Protein AF-A0A7C9VM67-F1 (afdb_monomer)

Solvent-accessible surface area (backbone atoms only — not comparable to f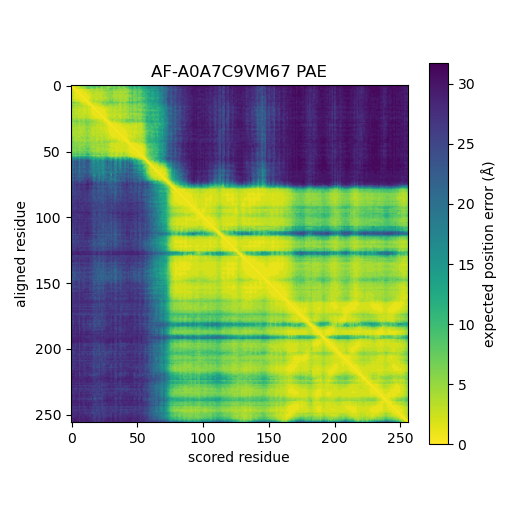ull-atom values): 14207 Å² total; per-residue (Å²): 134,92,49,74,69,58,55,52,48,41,49,74,72,64,49,49,73,67,58,51,52,49,56,51,69,75,41,98,63,54,72,70,56,46,43,51,52,49,13,65,71,68,76,45,53,62,67,57,33,53,52,44,58,67,67,68,38,61,85,66,52,50,56,56,53,54,47,58,62,47,68,75,42,103,56,58,68,64,48,49,44,52,46,49,52,55,41,53,68,66,49,54,79,85,48,49,26,85,87,63,51,38,42,70,59,49,56,60,43,55,77,38,87,90,37,58,66,59,43,53,49,53,70,66,42,50,77,71,69,87,73,63,46,53,66,48,26,47,44,51,23,53,43,25,52,76,69,75,44,80,31,62,65,33,51,47,55,24,47,31,40,59,49,9,37,36,35,24,43,34,34,33,32,75,85,32,78,67,46,58,56,47,87,41,70,45,42,31,36,69,50,100,81,40,76,47,46,26,40,36,38,47,83,47,73,62,45,51,49,58,38,70,46,52,29,45,31,36,48,74,57,49,79,83,54,69,82,62,47,62,69,42,65,30,35,39,28,56,98,88,38,85,33,25,45,26,34,30,63,42,67,43,77,46,61,128

Radius of gyration: 23.89 Å; Cα contacts (8 Å, |Δi|>4): 401; chains: 1; bounding box: 66×39×50 Å

Organism: NCBI:txid2714351

Sequence (256 aa):
MINFHQLRAWQLDGADERVITRRLAESTMSKDEILRAWSLAFEVSLEDADAAMQRGCAAQVQYDFIRLLERLSDGDLDEVGAVLRLAVAEVPPEARTATGLTRADIEGDVDVDHEWWNVLKALGDFEDGTWQTYRYWDLLADVAVQLETDPAWFRRRRAEVLHGLVLAELTLDATAEAVRERETRPVWVLGEGERGVAAMWIEQPVLEPGQHASVRLRPFLPSGWERLNAGDLITYQQYGENQGTAKIVKTVSPRR

Secondary structure (DSSP, 8-state):
---HHHHHHHHHTT--HHHHHHHHHTSS--HHHHHHHHHHHHT--HHHHHHHHHHH--TTHHHHHHHHHHTTSTTHHHHHHHHHHHHHHTS-TT---TT---HHHHHHHHTSTT-HHHHHHHHHT---TTT--HHHHHHHHHHHHHTTS-THHHHHHHHHHHH-EEEEEEEE-TTSPPEESS-B--EEEEETTEEEEEEEEESSSEE-TT-EEEEEEEESSGGGTTT--TT-EEEEEETTEEEEEEEEEEEEPPP-

Mean predicted aligned error: 14.37 Å

Foldseek 3Di:
DQDLVNLVVCVVVVNDPVNSLVVLVVDPDDPVVSLVSQCSSVVHDSVVSVVVSCVVDDPPVNVVVVVVVVVVDPCLQVVLLVLLVVLLVLADQPFAFPVGDGSVNLVVQSPDRPSSVVSLVRSLRGPDPPSDALSSLVSSLVSCVSVVHDSVSSVVSSLCQAQWKWKWKKFWAQPAQKDAQDFDFFWKAQPPRDIWTWGKGFPDGIDHHRGITIMITRTPDCVSVVPDAQQGKMFTDDPNDTTIIIGTHHITHHDD

pLDDT: mean 80.76, std 15.14, range [38.5, 98.12]

Nearest PDB structures (foldseek):
  6htw-assembly1_B  TM=8.168E-01  e=2.633E-04  synthetic construct
  3agp-assembly1_A  TM=8.019E-01  e=5.393E-04  Escherichia coli O157:H7
  8kea-assembly1_e  TM=3.913E-01  e=1.060E-02  unclassified Caudoviricetes
  6ebn-assembly1_A  TM=1.589E-01  e=2.326E-01  Psilocybe cubensis
  5ue8-assembly1_A  TM=1.547E-01  e=5.319E-01  Rattus norvegicus

Structure (mmCIF, N/CA/C/O backbone):
data_AF-A0A7C9VM67-F1
#
_entry.id   AF-A0A7C9VM67-F1
#
loop_
_atom_site.group_PDB
_atom_site.id
_atom_site.type_symbol
_atom_site.label_atom_id
_atom_site.label_alt_id
_atom_site.label_comp_id
_atom_site.label_asym_id
_atom_site.label_entity_id
_atom_site.label_seq_id
_atom_site.pdbx_PDB_ins_code
_atom_site.Cartn_x
_atom_site.Cartn_y
_atom_site.Cartn_z
_atom_site.occupancy
_atom_site.B_iso_or_equiv
_atom_site.auth_seq_id
_atom_site.auth_comp_id
_atom_site.auth_asym_id
_atom_site.auth_atom_id
_atom_site.pdbx_PDB_model_num
ATOM 1 N N . MET A 1 1 ? 33.219 20.865 5.241 1.00 53.28 1 MET A N 1
ATOM 2 C CA . MET A 1 1 ? 34.475 20.159 5.566 1.00 53.28 1 MET A CA 1
ATOM 3 C C . MET A 1 1 ? 34.477 19.920 7.067 1.00 53.28 1 MET A C 1
ATOM 5 O O . MET A 1 1 ? 34.572 20.893 7.809 1.00 53.28 1 MET A O 1
ATOM 9 N N . ILE A 1 2 ? 34.236 18.681 7.507 1.00 64.81 2 ILE A N 1
ATOM 10 C CA . ILE A 1 2 ? 34.260 18.349 8.938 1.00 64.81 2 ILE A CA 1
ATOM 11 C C . ILE A 1 2 ? 35.728 18.262 9.352 1.00 64.81 2 ILE A C 1
ATOM 13 O O . ILE A 1 2 ? 36.491 17.521 8.739 1.00 64.81 2 ILE A O 1
ATOM 17 N N . ASN A 1 3 ? 36.147 19.049 10.341 1.00 71.31 3 ASN A N 1
ATOM 18 C CA . ASN A 1 3 ? 37.532 19.034 10.812 1.00 71.31 3 ASN A CA 1
ATOM 19 C C . ASN A 1 3 ? 37.689 18.222 12.110 1.00 71.31 3 ASN A C 1
ATOM 21 O O . ASN A 1 3 ? 36.719 17.896 12.796 1.00 71.31 3 ASN A O 1
ATOM 25 N N . PHE A 1 4 ? 38.937 17.917 12.467 1.00 60.34 4 PHE A N 1
ATOM 26 C CA . PHE A 1 4 ? 39.294 17.149 13.666 1.00 60.34 4 PHE A CA 1
ATOM 27 C C . PHE A 1 4 ? 38.667 17.697 14.964 1.00 60.34 4 PHE A C 1
ATOM 29 O O . PHE A 1 4 ? 38.279 16.931 15.845 1.00 60.34 4 PHE A O 1
ATOM 36 N N . HIS A 1 5 ? 38.505 19.019 15.076 1.00 66.31 5 HIS A N 1
ATOM 37 C CA . HIS A 1 5 ? 37.908 19.643 16.258 1.00 66.31 5 HIS A CA 1
ATOM 38 C C . HIS A 1 5 ? 36.409 19.352 16.391 1.00 66.31 5 HIS A C 1
ATOM 40 O O . HIS A 1 5 ? 35.926 19.191 17.509 1.00 66.31 5 HIS A O 1
ATOM 46 N N . GLN A 1 6 ? 35.680 19.223 15.280 1.00 71.62 6 GLN A N 1
ATOM 47 C CA . GLN A 1 6 ? 34.262 18.845 15.297 1.00 71.62 6 GLN A CA 1
ATOM 48 C C . GLN A 1 6 ? 34.064 17.376 15.692 1.00 71.62 6 GLN A C 1
ATOM 50 O O . GLN A 1 6 ? 33.139 17.066 16.437 1.00 71.62 6 GLN A O 1
ATOM 55 N N . LEU A 1 7 ? 34.970 16.488 15.275 1.0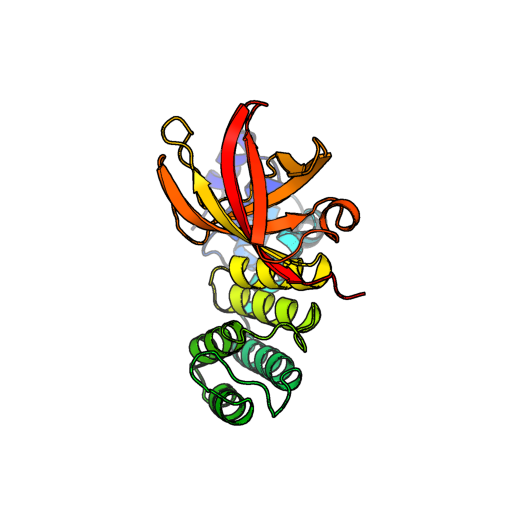0 69.25 7 LEU A N 1
ATOM 56 C CA . LEU A 1 7 ? 34.959 15.078 15.681 1.00 69.25 7 LEU A CA 1
ATOM 57 C C . LEU A 1 7 ? 35.226 14.903 17.176 1.00 69.25 7 LEU A C 1
ATOM 59 O O . LEU A 1 7 ? 34.483 14.199 17.857 1.00 69.25 7 LEU A O 1
ATOM 63 N N . ARG A 1 8 ? 36.235 15.605 17.706 1.00 68.81 8 ARG A N 1
ATOM 64 C CA . ARG A 1 8 ? 36.506 15.628 19.150 1.00 68.81 8 ARG A CA 1
ATOM 65 C C . ARG A 1 8 ? 35.343 16.220 19.943 1.00 68.81 8 ARG A C 1
ATOM 67 O O . ARG A 1 8 ? 35.032 15.697 21.006 1.00 68.81 8 ARG A O 1
ATOM 74 N N . ALA A 1 9 ? 34.684 17.261 19.432 1.00 74.56 9 ALA A N 1
ATOM 75 C CA . ALA A 1 9 ? 33.499 17.825 20.076 1.00 74.56 9 ALA A CA 1
ATOM 76 C C . ALA A 1 9 ? 32.365 16.791 20.184 1.00 74.56 9 ALA A C 1
ATOM 78 O O . ALA A 1 9 ? 31.801 16.624 21.257 1.00 74.56 9 ALA A O 1
ATOM 79 N N . TRP A 1 10 ? 32.096 16.020 19.126 1.00 76.88 10 TRP A N 1
ATOM 80 C CA . TRP A 1 10 ? 31.066 14.974 19.168 1.00 76.88 10 TRP A CA 1
ATOM 81 C C . TRP A 1 10 ? 31.385 13.848 20.150 1.00 76.88 10 TRP A C 1
ATOM 83 O O . TRP A 1 10 ? 30.491 13.384 20.852 1.00 76.88 10 TRP A O 1
ATOM 93 N N . GLN A 1 11 ? 32.650 13.437 20.246 1.00 69.75 11 GLN A N 1
ATOM 94 C CA . GLN A 1 11 ? 33.074 12.451 21.242 1.00 69.75 11 GLN A CA 1
ATOM 95 C C . GLN A 1 11 ? 32.920 12.977 22.675 1.00 69.75 11 GLN A C 1
ATOM 97 O O . GLN A 1 11 ? 32.489 12.241 23.559 1.00 69.75 11 GLN A O 1
ATOM 102 N N . LEU A 1 12 ? 33.250 14.251 22.906 1.00 73.00 12 LEU A N 1
ATOM 103 C CA . LEU A 1 12 ? 33.086 14.900 24.211 1.00 73.00 12 LEU A CA 1
ATOM 104 C C . LEU A 1 12 ? 31.608 15.082 24.591 1.00 73.00 12 LEU A C 1
ATOM 106 O O . LEU A 1 12 ? 31.279 14.996 25.771 1.00 73.00 12 LEU A O 1
ATOM 110 N N . ASP A 1 13 ? 30.726 15.234 23.601 1.00 75.25 13 ASP A N 1
ATOM 111 C CA . ASP A 1 13 ? 29.266 15.251 23.769 1.00 75.25 13 ASP A CA 1
ATOM 112 C C . ASP A 1 13 ? 28.660 13.842 23.967 1.00 75.25 13 ASP A C 1
ATOM 114 O O . ASP A 1 13 ? 27.440 13.691 24.052 1.00 75.25 13 ASP A O 1
ATOM 118 N N . GLY A 1 14 ? 29.491 12.795 24.046 1.00 71.81 14 GLY A N 1
ATOM 119 C CA . GLY A 1 14 ? 29.057 11.419 24.294 1.00 71.81 14 GLY A CA 1
ATOM 120 C C . GLY A 1 14 ? 28.463 10.711 23.075 1.00 71.81 14 GLY A C 1
ATOM 121 O O . GLY A 1 14 ? 27.784 9.697 23.238 1.00 71.81 14 GLY A O 1
ATOM 122 N N . ALA A 1 15 ? 28.695 11.221 21.859 1.00 71.56 15 ALA A N 1
ATOM 123 C CA . ALA A 1 15 ? 28.316 10.517 20.641 1.00 71.56 15 ALA A CA 1
ATOM 124 C C . ALA A 1 15 ? 29.138 9.229 20.508 1.00 71.56 15 ALA A C 1
ATOM 126 O O . ALA A 1 15 ? 30.371 9.260 20.504 1.00 71.56 15 ALA A O 1
ATOM 127 N N . ASP A 1 16 ? 28.447 8.099 20.391 1.00 70.69 16 ASP A N 1
ATOM 128 C CA . ASP A 1 16 ? 29.096 6.814 20.175 1.00 70.69 16 ASP A CA 1
ATOM 129 C C . ASP A 1 16 ? 29.606 6.658 18.729 1.00 70.69 16 ASP A C 1
ATOM 131 O O . ASP A 1 16 ? 29.337 7.466 17.833 1.00 70.69 16 ASP A O 1
ATOM 135 N N . GLU A 1 17 ? 30.357 5.582 18.504 1.00 61.84 17 GLU A N 1
ATOM 136 C CA . GLU A 1 17 ? 30.952 5.228 17.214 1.00 61.84 17 GLU A CA 1
ATOM 137 C C . GLU A 1 17 ? 29.925 5.208 16.071 1.00 61.84 17 GLU A C 1
ATOM 139 O O . GLU A 1 17 ? 30.219 5.651 14.962 1.00 61.84 17 GLU A O 1
ATOM 144 N N . ARG A 1 18 ? 28.686 4.776 16.335 1.00 61.97 18 ARG A N 1
ATOM 145 C CA . ARG A 1 18 ? 27.631 4.690 15.314 1.00 61.97 18 ARG A CA 1
ATOM 146 C C . ARG A 1 18 ? 27.121 6.067 14.919 1.00 61.97 18 ARG A C 1
ATOM 148 O O . ARG A 1 18 ? 26.903 6.322 13.735 1.00 61.97 18 ARG A O 1
ATOM 155 N N . VAL A 1 19 ? 26.939 6.958 15.891 1.00 67.56 19 VAL A N 1
ATOM 156 C CA . VAL A 1 19 ? 26.495 8.337 15.645 1.00 67.56 19 VAL A CA 1
ATOM 157 C C . VAL A 1 19 ? 27.547 9.111 14.850 1.00 67.56 19 VAL A C 1
ATOM 159 O O . VAL A 1 19 ? 27.199 9.854 13.931 1.00 67.56 19 VAL A O 1
ATOM 162 N N . ILE A 1 20 ? 28.829 8.910 15.159 1.00 69.50 20 ILE A N 1
ATOM 163 C CA . ILE A 1 20 ? 29.933 9.566 14.450 1.00 69.50 20 ILE A CA 1
ATOM 164 C C . ILE A 1 20 ? 30.060 9.028 13.019 1.00 69.50 20 ILE A C 1
ATOM 166 O O . ILE A 1 20 ? 30.122 9.824 12.081 1.00 69.50 20 ILE A O 1
ATOM 170 N N . THR A 1 21 ? 30.008 7.706 12.828 1.00 65.12 21 THR A N 1
ATOM 171 C CA . THR A 1 21 ? 30.048 7.079 11.495 1.00 65.12 21 THR A CA 1
ATOM 172 C C . THR A 1 21 ? 28.894 7.551 10.611 1.00 65.12 21 THR A C 1
ATOM 174 O O . THR A 1 21 ? 29.114 7.914 9.457 1.00 65.12 21 THR A O 1
ATOM 177 N N . ARG A 1 22 ? 27.675 7.647 11.159 1.00 67.75 22 ARG A N 1
ATOM 178 C CA . ARG A 1 22 ? 26.510 8.161 10.426 1.00 67.75 22 ARG A CA 1
ATOM 179 C C . ARG A 1 22 ? 26.704 9.605 9.958 1.00 67.75 22 ARG A C 1
ATOM 181 O O . ARG A 1 22 ? 26.477 9.910 8.796 1.00 67.75 22 ARG A O 1
ATOM 188 N N . ARG A 1 23 ? 27.165 10.492 10.843 1.00 72.50 23 ARG A N 1
ATOM 189 C CA . ARG A 1 23 ? 27.362 11.916 10.514 1.00 72.50 23 ARG A CA 1
ATOM 190 C C . ARG A 1 23 ? 28.487 12.152 9.510 1.00 72.50 23 ARG A C 1
ATOM 192 O O . ARG A 1 23 ? 28.421 13.101 8.735 1.00 72.50 23 ARG A O 1
ATOM 199 N N . LEU A 1 24 ? 29.521 11.313 9.531 1.00 70.12 24 LEU A N 1
ATOM 200 C CA . LEU A 1 24 ? 30.577 11.343 8.522 1.00 70.12 24 LEU A CA 1
ATOM 201 C C . LEU A 1 24 ? 30.063 10.856 7.161 1.00 70.12 24 LEU A C 1
ATOM 203 O O . LEU A 1 24 ? 30.383 11.479 6.151 1.00 70.12 24 LEU A O 1
ATOM 207 N N . ALA A 1 25 ? 29.228 9.813 7.137 1.00 63.47 25 ALA A N 1
ATOM 208 C CA . ALA A 1 25 ? 28.594 9.305 5.918 1.00 63.47 25 ALA A CA 1
ATOM 209 C C . ALA A 1 25 ? 27.591 10.298 5.296 1.00 63.47 25 ALA A C 1
ATOM 211 O O . ALA A 1 25 ? 27.442 10.340 4.082 1.00 63.47 25 ALA A O 1
ATOM 212 N N . GLU A 1 26 ? 26.945 11.133 6.113 1.00 64.81 26 GLU A N 1
ATOM 213 C CA . GLU A 1 26 ? 26.040 12.207 5.669 1.00 64.81 26 GLU A CA 1
ATOM 214 C C . GLU A 1 26 ? 26.790 13.480 5.206 1.00 64.81 26 GLU A C 1
ATOM 216 O O . GLU A 1 26 ? 26.172 14.464 4.794 1.00 64.81 26 GLU A O 1
ATOM 221 N N . SER A 1 27 ? 28.125 13.499 5.279 1.00 68.94 27 SER A N 1
ATOM 222 C CA . SER A 1 27 ? 28.941 14.645 4.871 1.00 68.94 27 SER A CA 1
ATOM 223 C C . SER A 1 27 ? 29.339 14.583 3.393 1.00 68.94 27 SER A C 1
ATOM 225 O O . SER A 1 27 ? 29.402 13.522 2.788 1.00 68.94 27 SER A O 1
ATOM 227 N N . THR A 1 28 ? 29.696 15.727 2.805 1.00 70.06 28 THR A N 1
ATOM 228 C CA . THR A 1 28 ? 30.189 15.804 1.415 1.00 70.06 28 THR A CA 1
ATOM 229 C C . THR A 1 28 ? 31.666 15.397 1.272 1.00 70.06 28 THR A C 1
ATOM 231 O O . THR A 1 28 ? 32.342 15.879 0.365 1.00 70.06 28 THR A O 1
ATOM 234 N N . MET A 1 29 ? 32.217 14.639 2.224 1.00 70.69 29 MET A N 1
ATOM 235 C CA . MET A 1 29 ? 33.632 14.257 2.246 1.00 70.69 29 MET A CA 1
ATOM 236 C C . MET A 1 29 ? 33.868 13.016 1.391 1.00 70.69 29 MET A C 1
ATOM 238 O O . MET A 1 29 ? 33.020 12.131 1.304 1.00 70.69 29 MET A O 1
ATOM 242 N N . SER A 1 30 ? 35.043 12.936 0.777 1.00 71.62 30 SER A N 1
ATOM 243 C CA . SER A 1 30 ? 35.460 11.732 0.063 1.00 71.62 30 SER A CA 1
ATOM 244 C C . SER A 1 30 ? 35.732 10.573 1.032 1.00 71.62 30 SER A C 1
ATOM 246 O O . SER A 1 30 ? 36.012 10.776 2.218 1.00 71.62 30 SER A O 1
ATOM 248 N N . LYS A 1 31 ? 35.701 9.337 0.518 1.00 66.00 31 LYS A N 1
ATOM 249 C CA . LYS A 1 31 ? 35.985 8.112 1.287 1.00 66.00 31 LYS A CA 1
ATOM 250 C C . LYS A 1 31 ? 37.296 8.204 2.077 1.00 66.00 31 LYS A C 1
ATOM 252 O O . LYS A 1 31 ? 37.326 7.892 3.266 1.00 66.00 31 LYS A O 1
ATOM 257 N N . ASP A 1 32 ? 38.363 8.669 1.430 1.00 71.62 32 ASP A N 1
ATOM 258 C CA . ASP A 1 32 ? 39.689 8.776 2.043 1.00 71.62 32 ASP A CA 1
ATOM 259 C C . ASP A 1 32 ? 39.721 9.814 3.169 1.00 71.62 32 ASP A C 1
ATOM 261 O O . ASP A 1 32 ? 40.416 9.633 4.169 1.00 71.62 32 ASP A O 1
ATOM 265 N N . GLU A 1 33 ? 38.952 10.895 3.039 1.00 75.56 33 GLU A N 1
ATOM 266 C CA . GLU A 1 33 ? 38.819 11.907 4.085 1.00 75.56 33 GLU A CA 1
ATOM 267 C C . GLU A 1 33 ? 38.009 11.383 5.277 1.00 75.56 33 GLU A C 1
ATOM 269 O O . GLU A 1 33 ? 38.376 11.661 6.418 1.00 75.56 33 GLU A O 1
ATOM 274 N N . ILE A 1 34 ? 36.964 10.584 5.035 1.00 70.81 34 ILE A N 1
ATOM 275 C CA . ILE A 1 34 ? 36.161 9.930 6.080 1.00 70.81 34 ILE A CA 1
ATOM 276 C C . ILE A 1 34 ? 37.002 8.906 6.851 1.00 70.81 34 ILE A C 1
ATOM 278 O O . ILE A 1 34 ? 37.033 8.944 8.081 1.00 70.81 34 ILE A O 1
ATOM 282 N N . LEU A 1 35 ? 37.743 8.039 6.153 1.00 71.06 35 LEU A N 1
ATOM 283 C CA . LEU A 1 35 ? 38.609 7.035 6.783 1.00 71.06 35 LEU A CA 1
ATOM 284 C C . LEU A 1 35 ? 39.727 7.682 7.607 1.00 71.06 35 LEU A C 1
ATOM 286 O O . LEU A 1 35 ? 39.995 7.257 8.731 1.00 71.06 35 LEU A O 1
ATOM 290 N N . ARG A 1 36 ? 40.344 8.756 7.095 1.00 74.38 36 ARG A N 1
ATOM 291 C CA . ARG A 1 36 ? 41.350 9.531 7.842 1.00 74.38 36 ARG A CA 1
ATOM 292 C C . ARG A 1 36 ? 40.753 10.209 9.068 1.00 74.38 36 ARG A C 1
ATOM 294 O O . ARG A 1 36 ? 41.358 10.166 10.135 1.00 74.38 36 ARG A O 1
ATOM 301 N N . ALA A 1 37 ? 39.578 10.815 8.930 1.00 72.94 37 ALA A N 1
ATOM 302 C CA . ALA A 1 37 ? 38.860 11.442 10.033 1.00 72.94 37 ALA A CA 1
ATOM 303 C C . ALA A 1 37 ? 38.526 10.436 11.146 1.00 72.94 37 ALA A C 1
ATOM 305 O O . ALA A 1 37 ? 38.719 10.733 12.324 1.00 72.94 37 ALA A O 1
ATOM 306 N N . TRP A 1 38 ? 38.083 9.238 10.771 1.00 72.31 38 TRP A N 1
ATOM 307 C CA . TRP A 1 38 ? 37.725 8.170 11.698 1.00 72.31 38 TRP A CA 1
ATOM 308 C C . TRP A 1 38 ? 38.952 7.567 12.396 1.00 72.31 38 TRP A C 1
ATOM 310 O O . TRP A 1 38 ? 38.997 7.502 13.623 1.00 72.31 38 TRP A O 1
ATOM 320 N N . SER A 1 39 ? 39.994 7.227 11.631 1.00 74.75 39 SER A N 1
ATOM 321 C CA . SER A 1 39 ? 41.284 6.752 12.155 1.00 74.75 39 SER A CA 1
ATOM 322 C C . SER A 1 39 ? 41.888 7.730 13.171 1.00 74.75 39 SER A C 1
ATOM 324 O O . SER A 1 39 ? 42.333 7.314 14.240 1.00 74.75 39 SER A O 1
ATOM 326 N N . LEU A 1 40 ? 41.825 9.039 12.895 1.00 72.00 40 LEU A N 1
ATOM 327 C CA . LEU A 1 40 ? 42.282 10.083 13.818 1.00 72.00 40 LEU A CA 1
ATOM 328 C C . LEU A 1 40 ? 41.401 10.221 15.065 1.00 72.00 40 LEU A C 1
ATOM 330 O O . LEU A 1 40 ? 41.916 10.521 16.140 1.00 72.00 40 LEU A O 1
ATOM 334 N N . ALA A 1 41 ? 40.086 10.045 14.933 1.00 66.69 41 ALA A N 1
ATOM 335 C CA . ALA A 1 41 ? 39.154 10.173 16.048 1.00 66.69 41 ALA A CA 1
ATOM 336 C C . ALA A 1 41 ? 39.301 9.025 17.060 1.00 66.69 41 ALA A C 1
ATOM 338 O O . ALA A 1 41 ? 39.136 9.249 18.259 1.00 66.69 41 ALA A O 1
ATOM 339 N N . PHE A 1 42 ? 39.624 7.818 16.592 1.00 69.94 42 PHE A N 1
ATOM 340 C CA . PHE A 1 42 ? 39.695 6.616 17.428 1.00 69.94 42 PHE A CA 1
ATOM 341 C C . PHE A 1 42 ? 41.120 6.087 17.645 1.00 69.94 42 PHE A C 1
ATOM 343 O O . PHE A 1 42 ? 41.284 5.067 18.303 1.00 69.94 42 PHE A O 1
ATOM 350 N N . GLU A 1 43 ? 42.140 6.798 17.151 1.00 75.38 43 GLU A N 1
ATOM 351 C CA . GLU A 1 43 ? 43.567 6.463 17.307 1.00 75.38 43 GLU A CA 1
ATOM 352 C C . GLU A 1 43 ? 43.910 5.034 16.842 1.00 75.38 43 GLU A C 1
ATOM 354 O O . GLU A 1 43 ? 44.712 4.322 17.445 1.00 75.38 43 GLU A O 1
ATOM 359 N N . VAL A 1 44 ? 43.305 4.618 15.731 1.00 73.19 44 VAL A N 1
ATOM 360 C CA . VAL A 1 44 ? 43.477 3.290 15.123 1.00 73.19 44 VAL A CA 1
ATOM 361 C C . VAL A 1 44 ? 44.050 3.405 13.720 1.00 73.19 44 VAL A C 1
ATOM 363 O O . VAL A 1 44 ? 43.954 4.456 13.084 1.00 73.19 44 VAL A O 1
ATOM 366 N N . SER A 1 45 ? 44.672 2.334 13.224 1.00 76.44 45 SER A N 1
ATOM 367 C CA . SER A 1 45 ? 45.221 2.320 11.866 1.00 76.44 45 SER A CA 1
ATOM 368 C C . SER A 1 45 ? 44.114 2.529 10.818 1.00 76.44 45 SER A C 1
ATOM 370 O O . SER A 1 45 ? 42.945 2.256 11.081 1.00 76.44 45 SER A O 1
ATOM 372 N N . LEU A 1 46 ? 44.460 3.014 9.620 1.00 71.12 46 LEU A N 1
ATOM 373 C CA . LEU A 1 46 ? 43.483 3.172 8.528 1.00 71.12 46 LEU A CA 1
ATOM 374 C C . LEU A 1 46 ? 42.856 1.833 8.109 1.00 71.12 46 LEU A C 1
ATOM 376 O O . LEU A 1 46 ? 41.694 1.796 7.721 1.00 71.12 46 LEU A O 1
ATOM 380 N N . GLU A 1 47 ? 43.618 0.746 8.212 1.00 73.12 47 GLU A N 1
ATOM 381 C CA . GLU A 1 47 ? 43.169 -0.608 7.881 1.00 73.12 47 GLU A CA 1
ATOM 382 C C . GLU A 1 47 ? 42.196 -1.141 8.946 1.00 73.12 47 GLU A C 1
ATOM 384 O O . GLU A 1 47 ? 41.139 -1.680 8.620 1.00 73.12 47 GLU A O 1
ATOM 389 N N . ASP A 1 48 ? 42.482 -0.882 10.226 1.00 63.84 48 ASP A N 1
ATOM 390 C CA . ASP A 1 48 ? 41.562 -1.189 11.324 1.00 63.84 48 ASP A CA 1
ATOM 391 C C . ASP A 1 4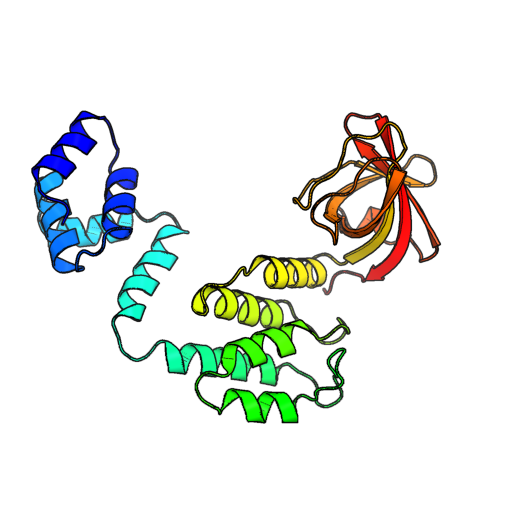8 ? 40.317 -0.298 11.300 1.00 63.84 48 ASP A C 1
ATOM 393 O O . ASP A 1 48 ? 39.241 -0.759 11.680 1.00 63.84 48 ASP A O 1
ATOM 397 N N . ALA A 1 49 ? 40.444 0.947 10.832 1.00 63.88 49 ALA A N 1
ATOM 398 C CA . ALA A 1 49 ? 39.336 1.876 10.638 1.00 63.88 49 ALA A CA 1
ATOM 399 C C . ALA A 1 49 ? 38.376 1.411 9.545 1.00 63.88 49 ALA A C 1
ATOM 401 O O . ALA A 1 49 ? 37.167 1.372 9.767 1.00 63.88 49 ALA A O 1
ATOM 402 N N . ASP A 1 50 ? 38.912 0.998 8.399 1.00 69.88 50 ASP A N 1
ATOM 403 C CA . ASP A 1 50 ? 38.122 0.423 7.313 1.00 69.88 50 ASP A CA 1
ATOM 404 C C . ASP A 1 50 ? 37.433 -0.871 7.776 1.00 69.88 50 ASP A C 1
ATOM 406 O O . ASP A 1 50 ? 36.217 -1.023 7.653 1.00 69.88 50 ASP A O 1
ATOM 410 N N . ALA A 1 51 ? 38.170 -1.760 8.447 1.00 67.94 51 ALA A N 1
ATOM 411 C CA . ALA A 1 51 ? 37.614 -3.001 8.973 1.00 67.94 51 ALA A CA 1
ATOM 412 C C . ALA A 1 51 ? 36.576 -2.774 10.093 1.00 67.94 51 ALA A C 1
ATOM 414 O O . ALA A 1 51 ? 35.605 -3.523 10.204 1.00 67.94 51 ALA A O 1
ATOM 415 N N . ALA A 1 52 ? 36.744 -1.764 10.949 1.00 59.72 52 ALA A N 1
ATOM 416 C CA . ALA A 1 52 ? 35.777 -1.412 11.990 1.00 59.72 52 ALA A CA 1
ATOM 417 C C . ALA A 1 52 ? 34.516 -0.760 11.409 1.00 59.72 52 ALA A C 1
ATOM 419 O O . ALA A 1 52 ? 33.415 -1.160 11.783 1.00 59.72 52 ALA A O 1
ATOM 420 N N . MET A 1 53 ? 34.649 0.133 10.423 1.00 60.69 53 MET A N 1
ATOM 421 C CA . MET A 1 53 ? 33.507 0.669 9.675 1.00 60.69 53 MET A CA 1
ATOM 422 C C . MET A 1 53 ? 32.714 -0.439 8.968 1.00 60.69 53 MET A C 1
ATOM 424 O O . MET A 1 53 ? 31.481 -0.434 9.004 1.00 60.69 53 MET A O 1
ATOM 428 N N . GLN A 1 54 ? 33.404 -1.433 8.402 1.00 65.12 54 GLN A N 1
ATOM 429 C CA . GLN A 1 54 ? 32.781 -2.612 7.794 1.00 65.12 54 GLN A CA 1
ATOM 430 C C . GLN A 1 54 ? 32.060 -3.503 8.823 1.00 65.12 54 GLN A C 1
ATOM 432 O O . GLN A 1 54 ? 31.012 -4.068 8.517 1.00 65.12 54 GLN A O 1
ATOM 437 N N . ARG A 1 55 ? 32.583 -3.617 10.054 1.00 59.06 55 ARG A N 1
ATOM 438 C CA . ARG A 1 55 ? 32.011 -4.448 11.136 1.00 59.06 55 ARG A CA 1
ATOM 439 C C . ARG A 1 55 ? 30.898 -3.760 11.941 1.00 59.06 55 ARG A C 1
ATOM 441 O O . ARG A 1 55 ? 30.024 -4.447 12.466 1.00 59.06 55 ARG A O 1
ATOM 448 N N . GLY A 1 56 ? 30.921 -2.432 12.068 1.00 47.66 56 GLY A N 1
ATOM 449 C CA . GLY A 1 56 ? 29.975 -1.640 12.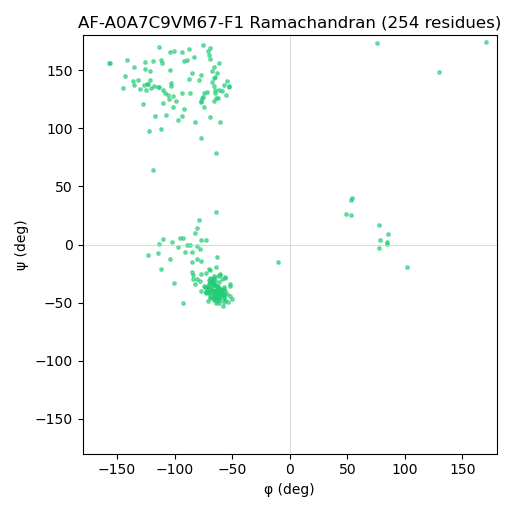870 1.00 47.66 56 GLY A CA 1
ATOM 450 C C . GLY A 1 56 ? 28.621 -1.371 12.199 1.00 47.66 56 GLY A C 1
ATOM 451 O O . GLY A 1 56 ? 27.668 -0.957 12.869 1.00 47.66 56 GLY A O 1
ATOM 452 N N . CYS A 1 57 ? 28.507 -1.632 10.895 1.00 47.34 57 CYS A N 1
ATOM 453 C CA . CYS A 1 57 ? 27.278 -1.458 10.129 1.00 47.34 57 CYS A CA 1
ATOM 454 C C . CYS A 1 57 ? 26.288 -2.601 10.398 1.00 47.34 57 CYS A C 1
ATOM 456 O O . CYS A 1 57 ? 26.289 -3.626 9.725 1.00 47.34 57 CYS A O 1
ATOM 458 N N . ALA A 1 58 ? 25.398 -2.422 11.376 1.00 43.16 58 ALA A N 1
ATOM 459 C CA . ALA A 1 58 ? 24.209 -3.262 11.493 1.00 43.16 58 ALA A CA 1
ATOM 460 C C . ALA A 1 58 ? 23.375 -3.152 10.201 1.00 43.16 58 ALA A C 1
ATOM 462 O O . ALA A 1 58 ? 23.137 -2.032 9.750 1.00 43.16 58 ALA A O 1
ATOM 463 N N . ALA A 1 59 ? 22.970 -4.314 9.669 1.00 41.00 59 ALA A N 1
ATOM 464 C CA . ALA A 1 59 ? 22.187 -4.702 8.474 1.00 41.00 59 ALA A CA 1
ATOM 465 C C . ALA A 1 59 ? 21.420 -3.668 7.608 1.00 41.00 59 ALA A C 1
ATOM 467 O O . ALA A 1 59 ? 21.057 -3.999 6.488 1.00 41.00 59 ALA A O 1
ATOM 468 N N . GLN A 1 60 ? 21.181 -2.441 8.065 1.00 40.47 60 GLN A N 1
ATOM 469 C CA . GLN A 1 60 ? 20.586 -1.354 7.289 1.00 40.47 60 GLN A CA 1
ATOM 470 C C . GLN A 1 60 ? 21.633 -0.352 6.760 1.00 40.47 60 GLN A C 1
ATOM 472 O O . GLN A 1 60 ? 21.484 0.147 5.656 1.00 40.47 60 GLN A O 1
ATOM 477 N N . VAL A 1 61 ? 22.728 -0.099 7.493 1.00 40.44 61 VAL A N 1
ATOM 478 C CA . VAL A 1 61 ? 23.766 0.887 7.095 1.00 40.44 61 VAL A CA 1
ATOM 479 C C . VAL A 1 61 ? 24.797 0.280 6.134 1.00 40.44 61 VAL A C 1
ATOM 481 O O . VAL A 1 61 ? 25.391 0.980 5.320 1.00 40.44 61 VAL A O 1
ATOM 484 N N . GLN A 1 62 ? 24.956 -1.047 6.167 1.00 42.31 62 GLN A N 1
ATOM 485 C CA . GLN A 1 62 ? 25.815 -1.783 5.235 1.00 42.31 62 GLN A CA 1
ATOM 486 C C . GLN A 1 62 ? 25.276 -1.711 3.793 1.00 42.31 62 GLN A C 1
ATOM 488 O O . GLN A 1 62 ? 26.058 -1.747 2.851 1.00 42.31 62 GLN A O 1
ATOM 493 N N . TYR A 1 63 ? 23.958 -1.544 3.631 1.00 41.47 63 TYR A N 1
ATOM 494 C CA . TYR A 1 63 ? 23.295 -1.385 2.336 1.00 41.47 63 TYR A CA 1
ATOM 495 C C . TYR A 1 63 ? 23.486 0.030 1.765 1.00 41.47 63 TYR A C 1
ATOM 497 O O . TYR A 1 63 ? 23.775 0.187 0.584 1.00 41.47 63 TYR A O 1
ATOM 505 N N . ASP A 1 64 ? 23.424 1.056 2.619 1.00 39.50 64 ASP A N 1
ATOM 506 C CA . ASP A 1 64 ? 23.549 2.455 2.191 1.00 39.50 64 ASP A CA 1
ATOM 507 C C . ASP A 1 64 ? 25.011 2.865 1.909 1.00 39.50 64 ASP A C 1
ATOM 509 O O . ASP A 1 64 ? 25.262 3.679 1.023 1.00 39.50 64 ASP A O 1
ATOM 513 N N . PHE A 1 65 ? 25.998 2.287 2.610 1.00 38.50 65 PHE A N 1
ATOM 514 C CA . PHE A 1 65 ? 27.422 2.608 2.411 1.00 38.50 65 PHE A CA 1
ATOM 515 C C . PHE A 1 65 ? 28.067 1.858 1.231 1.00 38.50 65 PHE A C 1
ATOM 517 O O . PHE A 1 65 ? 28.912 2.431 0.546 1.00 38.50 65 PHE A O 1
ATOM 524 N N . ILE A 1 66 ? 27.655 0.611 0.958 1.00 46.84 66 ILE A N 1
ATOM 525 C CA . ILE A 1 66 ? 28.045 -0.109 -0.270 1.00 46.84 66 ILE A CA 1
ATOM 526 C C . ILE A 1 66 ? 27.486 0.633 -1.496 1.00 46.84 66 ILE A C 1
ATOM 528 O O . ILE A 1 66 ? 28.257 0.961 -2.395 1.00 46.84 66 ILE A O 1
ATOM 532 N N . ARG A 1 67 ? 26.221 1.076 -1.439 1.00 47.56 67 ARG A N 1
ATOM 533 C CA . ARG A 1 67 ? 25.618 1.940 -2.466 1.00 47.56 67 ARG A CA 1
ATOM 534 C C . ARG A 1 67 ? 26.323 3.276 -2.656 1.00 47.56 67 ARG A C 1
ATOM 536 O O . ARG A 1 67 ? 26.473 3.724 -3.780 1.00 47.56 67 ARG A O 1
ATOM 543 N N . LEU A 1 68 ? 26.774 3.937 -1.586 1.00 43.12 68 LEU A N 1
ATOM 544 C CA . LEU A 1 68 ? 27.494 5.212 -1.710 1.00 43.12 68 LEU A CA 1
ATOM 545 C C . LEU A 1 68 ? 28.853 5.050 -2.423 1.00 43.12 68 LEU A C 1
ATOM 547 O O . LEU A 1 68 ? 29.334 5.990 -3.055 1.00 43.12 68 LEU A O 1
ATOM 551 N N . LEU A 1 69 ? 29.473 3.870 -2.311 1.00 43.12 69 LEU A N 1
ATOM 552 C CA . LEU A 1 69 ? 30.715 3.525 -3.006 1.00 43.12 69 LEU A CA 1
ATOM 553 C C . LEU A 1 69 ? 30.477 3.098 -4.463 1.00 43.12 69 LEU A C 1
ATOM 555 O O . LEU A 1 69 ? 31.340 3.360 -5.299 1.00 43.12 69 LEU A O 1
ATOM 559 N N . GLU A 1 70 ? 29.322 2.508 -4.769 1.00 46.59 70 GLU A N 1
ATOM 560 C CA . GLU A 1 70 ? 28.873 2.174 -6.132 1.00 46.59 70 GLU A CA 1
ATOM 561 C C . GLU A 1 70 ? 28.458 3.436 -6.916 1.00 46.59 70 GLU A C 1
ATOM 563 O O . GLU A 1 70 ? 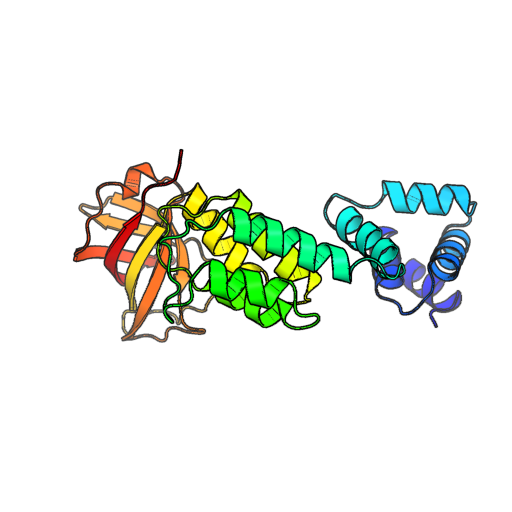28.887 3.616 -8.054 1.00 46.59 70 GLU A O 1
ATOM 568 N N . ARG A 1 71 ? 27.823 4.408 -6.245 1.00 44.41 71 ARG A N 1
ATOM 569 C CA . ARG A 1 71 ? 27.372 5.710 -6.786 1.00 44.41 71 ARG A CA 1
ATOM 570 C C . ARG A 1 71 ? 28.476 6.654 -7.281 1.00 44.41 71 ARG A C 1
ATOM 572 O O . ARG A 1 71 ? 28.194 7.694 -7.872 1.00 44.41 71 ARG A O 1
ATOM 579 N N . LEU A 1 72 ? 29.742 6.349 -6.990 1.00 44.91 72 LEU A N 1
ATOM 580 C CA . LEU A 1 72 ? 30.910 7.107 -7.465 1.00 44.91 72 LEU A CA 1
ATOM 581 C C . LEU A 1 72 ? 31.557 6.482 -8.713 1.00 44.91 72 LEU A C 1
ATOM 583 O O . LEU A 1 72 ? 32.522 7.035 -9.243 1.00 44.91 72 LEU A O 1
ATOM 587 N N . SER A 1 73 ? 31.034 5.349 -9.183 1.00 41.59 73 SER A N 1
ATOM 588 C CA . SER A 1 73 ? 31.367 4.744 -10.468 1.00 41.59 73 SER A CA 1
ATOM 589 C C . SER A 1 73 ? 30.228 5.028 -11.448 1.00 41.59 73 SER A C 1
ATOM 591 O O . SER A 1 73 ? 29.064 4.915 -11.088 1.00 41.59 73 SER A O 1
ATOM 593 N N . ASP A 1 74 ? 30.554 5.400 -12.684 1.00 45.56 74 ASP A N 1
ATOM 594 C CA . ASP A 1 74 ? 29.644 5.792 -13.781 1.00 45.56 74 ASP A CA 1
ATOM 595 C C . ASP A 1 74 ? 28.701 4.647 -14.273 1.00 45.56 74 ASP A C 1
ATOM 597 O O . ASP A 1 74 ? 28.328 4.604 -15.441 1.00 45.56 74 ASP A O 1
ATOM 601 N N . GLY A 1 75 ? 28.351 3.676 -13.414 1.00 48.72 75 GLY A N 1
ATOM 602 C CA . GLY A 1 75 ? 27.654 2.422 -13.742 1.00 48.72 75 GLY A CA 1
ATOM 603 C C . GLY A 1 75 ? 26.242 2.234 -13.158 1.00 48.72 75 GLY A C 1
ATOM 604 O O . GLY A 1 75 ? 25.569 1.286 -13.550 1.00 48.72 75 GLY A O 1
ATOM 605 N N . ASP A 1 76 ? 25.761 3.121 -12.277 1.00 55.94 76 ASP A N 1
ATOM 606 C CA . ASP A 1 76 ? 24.450 2.983 -11.592 1.00 55.94 76 ASP A CA 1
ATOM 607 C C . ASP A 1 76 ? 23.237 3.149 -12.534 1.00 55.94 76 ASP A C 1
ATOM 609 O O . ASP A 1 76 ? 22.159 2.594 -12.326 1.00 55.94 76 ASP A O 1
ATOM 613 N N . LEU A 1 77 ? 23.408 3.925 -13.601 1.00 57.38 77 LEU A N 1
ATOM 614 C CA . LEU A 1 77 ? 22.363 4.246 -14.571 1.00 57.38 77 LEU A CA 1
ATOM 615 C C . LEU A 1 77 ? 21.988 3.019 -15.436 1.00 57.38 77 LEU A C 1
ATOM 617 O O . LEU A 1 77 ? 20.808 2.708 -15.623 1.00 57.38 77 LEU A O 1
ATOM 621 N N . ASP A 1 78 ? 22.983 2.242 -15.864 1.00 68.62 78 ASP A N 1
ATOM 622 C CA . ASP A 1 78 ? 22.754 0.982 -16.581 1.00 68.62 78 ASP A CA 1
ATOM 623 C C . ASP A 1 78 ? 22.085 -0.081 -15.693 1.00 68.62 78 ASP A C 1
ATOM 625 O O . ASP A 1 78 ? 21.321 -0.921 -16.186 1.00 68.62 78 ASP A O 1
ATOM 629 N N . GLU A 1 79 ? 22.328 -0.035 -14.379 1.00 76.50 79 GLU A N 1
ATOM 630 C CA . GLU A 1 79 ? 21.725 -0.949 -13.410 1.00 76.50 79 GLU A CA 1
ATOM 631 C C . GLU A 1 79 ? 20.222 -0.694 -13.240 1.00 76.50 79 GLU A C 1
ATOM 633 O O . GLU A 1 79 ? 19.439 -1.646 -13.309 1.00 76.50 79 GLU A O 1
ATOM 638 N N . VAL A 1 80 ? 19.786 0.569 -13.125 1.00 83.81 80 VAL A N 1
ATOM 639 C CA . VAL A 1 80 ? 18.350 0.913 -13.077 1.00 83.81 80 VAL A CA 1
ATOM 640 C C . VAL A 1 80 ? 17.629 0.384 -14.313 1.00 83.81 80 VAL A C 1
ATOM 642 O O . VAL A 1 80 ? 16.608 -0.303 -14.194 1.00 83.81 80 VAL A O 1
ATOM 645 N N . GLY A 1 81 ? 18.179 0.652 -15.502 1.00 84.88 81 GLY A N 1
ATOM 646 C CA . GLY A 1 81 ? 17.638 0.135 -16.756 1.00 84.88 81 GLY A CA 1
ATOM 647 C C . GLY A 1 81 ? 17.579 -1.396 -16.765 1.00 84.88 81 GLY A C 1
ATOM 648 O O . GLY A 1 81 ? 16.566 -1.980 -17.146 1.00 84.88 81 GLY A O 1
ATOM 649 N N . ALA A 1 82 ? 18.622 -2.079 -16.285 1.00 85.44 82 ALA A N 1
ATOM 650 C CA . ALA A 1 82 ? 18.643 -3.539 -16.193 1.00 85.44 82 ALA A CA 1
ATOM 651 C C . ALA A 1 82 ? 17.561 -4.099 -15.253 1.00 85.44 82 ALA A C 1
ATOM 653 O O . ALA A 1 82 ? 16.869 -5.054 -15.620 1.00 85.44 82 ALA A O 1
ATOM 654 N N . VAL A 1 83 ? 17.368 -3.500 -14.076 1.00 90.06 83 VAL A N 1
ATOM 655 C CA . VAL A 1 83 ? 16.330 -3.912 -13.117 1.00 90.06 83 VAL A CA 1
ATOM 656 C C . VAL A 1 83 ? 14.931 -3.654 -13.681 1.00 90.06 83 VAL A C 1
ATOM 658 O O . VAL A 1 83 ? 14.053 -4.512 -13.568 1.00 90.06 83 VAL A O 1
ATOM 661 N N . LEU A 1 84 ? 14.727 -2.524 -14.361 1.00 92.00 84 LEU A N 1
ATOM 662 C CA . LEU A 1 84 ? 13.473 -2.225 -15.049 1.00 92.00 84 LEU A CA 1
ATOM 663 C C . LEU A 1 84 ? 13.173 -3.233 -16.161 1.00 92.00 84 LEU A C 1
ATOM 665 O O . LEU A 1 84 ? 12.056 -3.742 -16.214 1.00 92.00 84 LEU A O 1
ATOM 669 N N . ARG A 1 85 ? 14.159 -3.624 -16.980 1.00 90.94 85 ARG A N 1
ATOM 670 C CA . ARG A 1 85 ? 13.976 -4.693 -17.984 1.00 90.94 85 ARG A CA 1
ATOM 671 C C . ARG A 1 85 ? 13.571 -6.021 -17.340 1.00 90.94 85 ARG A C 1
ATOM 673 O O . ARG A 1 85 ? 12.715 -6.721 -17.879 1.00 90.94 85 ARG A O 1
ATOM 680 N N . LEU A 1 86 ? 14.134 -6.367 -16.177 1.00 92.62 86 LEU A N 1
ATOM 681 C CA . LEU A 1 86 ? 13.714 -7.557 -15.426 1.00 92.62 86 LEU A CA 1
ATOM 682 C C . LEU A 1 86 ? 12.259 -7.453 -14.957 1.00 92.62 86 LEU A C 1
ATOM 684 O O . LEU A 1 86 ? 11.522 -8.429 -15.069 1.00 92.62 86 LEU A O 1
ATOM 688 N N . ALA A 1 87 ? 11.834 -6.290 -14.459 1.00 94.38 87 ALA A N 1
ATOM 689 C CA . ALA A 1 87 ? 10.454 -6.076 -14.030 1.00 94.38 87 ALA A CA 1
ATOM 690 C C . ALA A 1 87 ? 9.476 -6.136 -15.214 1.00 94.38 87 ALA A C 1
ATOM 692 O O . ALA A 1 87 ? 8.441 -6.792 -15.122 1.00 94.38 87 ALA A O 1
ATOM 693 N N . VAL A 1 88 ? 9.828 -5.526 -16.348 1.00 94.31 88 VAL A N 1
ATOM 694 C CA . VAL A 1 88 ? 9.038 -5.577 -17.586 1.00 94.31 88 VAL A CA 1
ATOM 695 C C . VAL A 1 88 ? 8.913 -7.008 -18.117 1.00 94.31 88 VAL A C 1
ATOM 697 O O . VAL A 1 88 ? 7.846 -7.407 -18.583 1.00 94.31 88 VAL A O 1
ATOM 700 N N . ALA A 1 89 ? 9.964 -7.821 -17.990 1.00 93.81 89 ALA A N 1
ATOM 701 C CA . ALA A 1 89 ? 9.937 -9.214 -18.422 1.00 9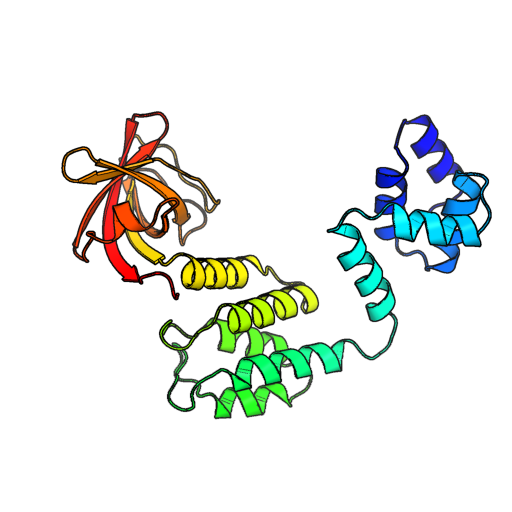3.81 89 ALA A CA 1
ATOM 702 C C . ALA A 1 89 ? 8.898 -10.073 -17.675 1.00 93.81 89 ALA A C 1
ATOM 704 O O . ALA A 1 89 ? 8.393 -11.037 -18.257 1.00 93.81 89 ALA A O 1
ATOM 705 N N . GLU A 1 90 ? 8.559 -9.711 -16.433 1.00 93.31 90 GLU A N 1
ATOM 706 C CA . GLU A 1 90 ? 7.536 -10.372 -15.605 1.00 93.31 90 GLU A CA 1
ATOM 707 C C . GLU A 1 90 ? 6.100 -9.982 -16.017 1.00 93.31 90 GLU A C 1
ATOM 709 O O . GLU A 1 90 ? 5.146 -10.646 -15.611 1.00 93.31 90 GLU A O 1
ATOM 714 N N . VAL A 1 91 ? 5.926 -8.929 -16.826 1.00 94.00 91 VAL A N 1
ATOM 715 C CA . VAL A 1 91 ? 4.613 -8.459 -17.292 1.00 94.00 91 VAL A CA 1
ATOM 716 C C . VAL A 1 91 ? 4.082 -9.401 -18.387 1.00 94.00 91 VAL A C 1
ATOM 718 O O . VAL A 1 91 ? 4.772 -9.632 -19.388 1.00 94.00 91 VAL A O 1
ATOM 721 N N . PRO A 1 92 ? 2.857 -9.946 -18.268 1.00 93.62 92 PRO A N 1
ATOM 722 C CA . PRO A 1 92 ? 2.226 -10.694 -19.349 1.00 93.62 92 PRO A CA 1
ATOM 723 C C . PRO A 1 92 ? 1.920 -9.797 -20.561 1.00 93.62 92 PRO A C 1
ATOM 725 O O . PRO A 1 92 ? 1.506 -8.650 -20.377 1.00 93.62 92 PRO A O 1
ATOM 728 N N . PRO A 1 93 ? 2.048 -10.291 -21.806 1.00 90.44 93 PRO A N 1
ATOM 729 C CA . PRO A 1 93 ? 1.764 -9.503 -23.012 1.00 90.44 93 PRO A CA 1
ATOM 730 C C . PRO A 1 93 ? 0.346 -8.907 -23.073 1.00 90.44 93 PRO A C 1
ATOM 732 O O . PRO A 1 93 ? 0.124 -7.868 -23.698 1.00 90.44 93 PRO A O 1
ATOM 735 N N . GLU A 1 94 ? -0.628 -9.560 -22.445 1.00 90.12 94 GLU A N 1
ATOM 736 C CA . GLU A 1 94 ? -2.032 -9.155 -22.366 1.00 90.12 94 GLU A CA 1
ATOM 737 C C . GLU A 1 94 ? -2.331 -8.159 -21.240 1.00 90.12 94 GLU A C 1
ATOM 739 O O . GLU A 1 94 ? -3.383 -7.519 -21.267 1.00 90.12 94 GLU A O 1
ATOM 744 N N . ALA A 1 95 ? -1.421 -7.990 -20.276 1.00 91.25 95 ALA A N 1
ATOM 745 C CA . ALA A 1 95 ? -1.622 -7.062 -19.174 1.00 91.25 95 ALA A CA 1
ATOM 746 C C . ALA A 1 95 ? -1.677 -5.619 -19.691 1.00 91.25 95 ALA A C 1
ATOM 748 O O . ALA A 1 95 ? -0.971 -5.244 -20.634 1.00 91.25 95 ALA A O 1
ATOM 749 N N . ARG A 1 96 ? -2.526 -4.798 -19.071 1.00 91.62 96 ARG A N 1
ATOM 750 C CA . ARG A 1 96 ? -2.668 -3.373 -19.386 1.00 91.62 96 ARG A CA 1
ATOM 751 C C . ARG A 1 96 ? -2.635 -2.548 -18.109 1.00 91.62 96 ARG A C 1
ATOM 753 O O . ARG A 1 96 ? -3.202 -2.965 -17.097 1.00 91.62 96 ARG A O 1
ATOM 760 N N . THR A 1 97 ? -1.991 -1.387 -18.166 1.00 90.94 97 THR A N 1
ATOM 761 C CA . THR A 1 97 ? -2.121 -0.365 -17.119 1.00 90.94 97 THR A CA 1
ATOM 762 C C . THR A 1 97 ? -3.527 0.242 -17.146 1.00 90.94 97 THR A C 1
ATOM 764 O O . THR A 1 97 ? -4.265 0.078 -18.124 1.00 90.94 97 THR A O 1
ATOM 767 N N . ALA A 1 98 ? -3.885 1.016 -16.119 1.00 83.88 98 ALA A N 1
ATOM 768 C CA . ALA A 1 98 ? -5.130 1.793 -16.112 1.00 83.88 98 ALA A CA 1
ATOM 769 C C . ALA A 1 98 ? -5.261 2.751 -17.320 1.00 83.88 98 ALA A C 1
ATOM 771 O O . ALA A 1 98 ? -6.365 3.052 -17.770 1.00 83.88 98 ALA A O 1
ATOM 772 N N . THR A 1 99 ? -4.134 3.207 -17.877 1.00 86.62 99 THR A N 1
ATOM 773 C CA . THR A 1 99 ? -4.066 4.081 -19.061 1.00 86.62 99 THR A CA 1
ATOM 774 C C . THR A 1 99 ? -4.011 3.322 -20.390 1.00 86.62 99 THR A C 1
ATOM 776 O O . THR A 1 99 ? -3.988 3.948 -21.447 1.00 86.62 99 THR A O 1
ATOM 779 N N . GLY A 1 100 ? -4.022 1.988 -20.360 1.00 89.50 100 GLY A N 1
ATOM 780 C CA . GLY A 1 100 ? -4.021 1.141 -21.551 1.00 89.50 100 GLY A CA 1
ATOM 781 C C . GLY A 1 100 ? -2.640 0.840 -22.138 1.00 89.50 100 GLY A C 1
ATOM 782 O O . GLY A 1 100 ? -2.587 0.241 -23.211 1.00 89.50 100 GLY A O 1
ATOM 783 N N . LEU A 1 101 ? -1.548 1.200 -21.451 1.00 91.56 101 LEU A N 1
ATOM 784 C CA . LEU A 1 101 ? -0.191 0.866 -21.893 1.00 91.56 101 LEU A CA 1
ATOM 785 C C . LEU A 1 101 ? 0.025 -0.647 -21.845 1.00 91.56 101 LEU A C 1
ATOM 787 O O . LEU A 1 101 ? -0.383 -1.329 -20.897 1.00 91.56 101 LEU A O 1
ATOM 791 N N . THR A 1 102 ? 0.654 -1.168 -22.890 1.00 92.25 102 THR A N 1
ATOM 792 C CA . THR A 1 102 ? 1.036 -2.572 -23.014 1.00 92.25 102 THR A CA 1
ATOM 793 C C . THR A 1 102 ? 2.469 -2.787 -22.536 1.00 92.25 102 THR A C 1
ATOM 795 O O . THR A 1 102 ? 3.251 -1.846 -22.416 1.00 92.25 102 THR A O 1
ATOM 798 N N . ARG A 1 103 ? 2.852 -4.052 -22.323 1.00 92.56 103 ARG A N 1
ATOM 799 C CA . ARG A 1 103 ? 4.257 -4.419 -22.104 1.00 92.56 103 ARG A CA 1
ATOM 800 C C . ARG A 1 103 ? 5.178 -3.861 -23.195 1.00 92.56 103 ARG A C 1
ATOM 802 O O . ARG A 1 103 ? 6.234 -3.351 -22.862 1.00 92.56 103 ARG A O 1
ATOM 809 N N . ALA A 1 104 ? 4.782 -3.967 -24.465 1.00 91.19 104 ALA A N 1
ATOM 810 C CA . ALA A 1 104 ? 5.617 -3.551 -25.592 1.00 91.19 104 ALA A CA 1
ATOM 811 C C . ALA A 1 104 ? 5.851 -2.032 -25.615 1.00 91.19 104 ALA A C 1
ATOM 813 O O . ALA A 1 104 ? 6.937 -1.595 -25.982 1.00 91.19 104 ALA A O 1
ATOM 814 N N . ASP A 1 105 ? 4.857 -1.248 -25.187 1.00 91.19 105 ASP A N 1
ATOM 815 C CA . ASP A 1 105 ? 5.007 0.205 -25.056 1.00 91.19 105 ASP A CA 1
ATOM 816 C C . ASP A 1 105 ? 6.057 0.529 -23.983 1.00 91.19 105 ASP A C 1
ATOM 818 O O . ASP A 1 105 ? 6.998 1.272 -24.236 1.00 91.19 105 ASP A O 1
ATOM 822 N N . ILE A 1 106 ? 5.960 -0.122 -22.818 1.00 91.25 106 ILE A N 1
ATOM 823 C CA . ILE A 1 106 ? 6.893 0.084 -21.700 1.00 91.25 106 ILE A CA 1
ATOM 824 C C . ILE A 1 106 ? 8.302 -0.435 -22.038 1.00 91.25 106 ILE A C 1
ATOM 826 O O . ILE A 1 106 ? 9.281 0.199 -21.661 1.00 91.25 106 ILE A O 1
ATOM 830 N N . GLU A 1 107 ? 8.428 -1.566 -22.748 1.00 90.62 107 GLU A N 1
ATOM 831 C CA . GLU A 1 107 ? 9.722 -2.087 -23.229 1.00 90.62 107 GLU A CA 1
ATOM 832 C C . GLU A 1 107 ? 10.452 -1.056 -24.094 1.00 90.62 107 GLU A C 1
ATOM 834 O O . GLU A 1 107 ? 11.651 -0.864 -23.912 1.00 90.62 107 GLU A O 1
ATOM 839 N N . GLY A 1 108 ? 9.730 -0.372 -24.989 1.00 85.06 108 GLY A N 1
ATOM 840 C CA . GLY A 1 108 ? 10.298 0.686 -25.823 1.00 85.06 108 GLY A CA 1
ATOM 841 C C . GLY A 1 108 ? 10.844 1.861 -25.011 1.00 85.06 108 GLY A C 1
ATOM 842 O O . GLY A 1 108 ? 11.902 2.387 -25.348 1.00 85.06 108 GLY A O 1
ATOM 843 N N . ASP A 1 109 ? 10.167 2.222 -23.921 1.00 85.00 109 ASP A N 1
ATOM 844 C CA . ASP A 1 109 ? 10.543 3.354 -23.069 1.00 85.00 109 ASP A CA 1
ATOM 845 C C . ASP A 1 109 ? 11.728 3.039 -22.135 1.00 85.00 109 ASP A C 1
ATOM 847 O O . ASP A 1 109 ? 12.458 3.944 -21.735 1.00 85.00 109 ASP A O 1
ATOM 851 N N . VAL A 1 110 ? 11.967 1.765 -21.787 1.00 82.00 110 VAL A N 1
ATOM 852 C CA . VAL A 1 110 ? 13.093 1.374 -20.908 1.00 82.00 110 VAL A CA 1
ATOM 853 C C . VAL A 1 110 ? 14.451 1.614 -21.567 1.00 82.00 110 VAL A C 1
ATOM 855 O O . VAL A 1 110 ? 15.422 1.926 -20.876 1.00 82.00 110 VAL A O 1
ATOM 858 N N . ASP A 1 111 ? 14.517 1.479 -22.891 1.00 76.19 111 ASP A N 1
ATOM 859 C CA . ASP A 1 111 ? 15.745 1.658 -23.668 1.00 76.19 111 ASP A CA 1
ATOM 860 C C . ASP A 1 111 ? 15.988 3.125 -24.077 1.00 76.19 111 ASP A C 1
ATOM 862 O O . ASP A 1 111 ? 16.999 3.432 -24.712 1.00 76.19 111 ASP A O 1
ATOM 866 N N . VAL A 1 112 ? 15.090 4.043 -23.699 1.00 74.12 112 VAL A N 1
ATOM 867 C CA . VAL A 1 112 ? 15.286 5.487 -23.852 1.00 74.12 112 VAL A CA 1
ATOM 868 C C . VAL A 1 112 ? 15.886 6.045 -22.562 1.00 74.12 112 VAL A C 1
ATOM 870 O O . VAL A 1 112 ? 15.233 6.105 -21.517 1.00 74.12 112 VAL A O 1
ATOM 873 N N . ASP A 1 113 ? 17.150 6.471 -22.630 1.00 63.06 113 ASP A N 1
ATOM 874 C CA . ASP A 1 113 ? 17.852 7.051 -21.484 1.00 63.06 113 ASP A CA 1
ATOM 875 C C . ASP A 1 113 ? 17.042 8.203 -20.860 1.00 63.06 113 ASP A C 1
ATOM 877 O O . ASP A 1 113 ? 16.584 9.104 -21.564 1.00 63.06 113 ASP A O 1
ATOM 881 N N . HIS A 1 114 ? 16.974 8.229 -19.523 1.00 64.75 114 HIS A N 1
ATOM 882 C CA . HIS A 1 114 ? 16.308 9.245 -18.685 1.00 64.75 114 HIS A CA 1
ATOM 883 C C . HIS A 1 114 ? 14.773 9.154 -18.555 1.00 64.75 114 HIS A C 1
ATOM 885 O O . HIS A 1 114 ? 14.184 9.979 -17.855 1.00 64.75 114 HIS A O 1
ATOM 891 N N . GLU A 1 115 ? 14.113 8.139 -19.121 1.00 78.25 115 GLU A N 1
ATOM 892 C CA . GLU A 1 115 ? 12.656 7.937 -18.971 1.00 78.25 115 GLU A CA 1
ATOM 893 C C . GLU A 1 115 ? 12.262 6.967 -17.838 1.00 78.25 115 GLU A C 1
ATOM 895 O O . GLU A 1 115 ? 11.087 6.670 -17.624 1.00 78.25 115 GLU A O 1
ATOM 900 N N . TRP A 1 116 ? 13.216 6.498 -17.032 1.00 86.12 116 TRP A N 1
ATOM 901 C CA . TRP A 1 116 ? 12.985 5.451 -16.023 1.00 86.12 116 TRP A CA 1
ATOM 902 C C . TRP A 1 116 ? 11.962 5.796 -14.951 1.00 86.12 116 TRP A C 1
ATOM 904 O O . TRP A 1 116 ? 11.314 4.903 -14.410 1.00 86.12 116 TRP A O 1
ATOM 914 N N . TRP A 1 117 ? 11.776 7.083 -14.661 1.00 85.62 117 TRP A N 1
ATOM 915 C CA . TRP A 1 117 ? 10.684 7.528 -13.802 1.00 85.62 117 TRP A CA 1
ATOM 916 C C . TRP A 1 117 ? 9.314 7.176 -14.387 1.00 85.62 117 TRP A C 1
ATOM 918 O O . TRP A 1 117 ? 8.433 6.678 -13.682 1.00 85.62 117 TRP A O 1
ATOM 928 N N . ASN A 1 118 ? 9.142 7.421 -15.688 1.00 88.38 118 ASN A N 1
ATOM 929 C CA . ASN A 1 118 ? 7.907 7.135 -16.409 1.00 88.38 118 ASN A CA 1
ATOM 930 C C . ASN A 1 118 ? 7.680 5.626 -16.479 1.00 88.38 118 ASN A C 1
ATOM 932 O O . ASN A 1 118 ? 6.571 5.168 -16.208 1.00 88.38 118 ASN A O 1
ATOM 936 N N . VAL A 1 119 ? 8.743 4.859 -16.736 1.00 92.31 119 VAL A N 1
ATOM 937 C CA . VAL A 1 119 ? 8.713 3.392 -16.733 1.00 92.31 119 VAL A CA 1
ATOM 938 C C . VAL A 1 119 ? 8.326 2.849 -15.356 1.00 92.31 119 VAL A C 1
ATOM 940 O O . VAL A 1 119 ? 7.397 2.050 -15.254 1.00 92.31 119 VAL A O 1
ATOM 943 N N . LEU A 1 120 ? 8.981 3.303 -14.281 1.00 93.19 120 LEU A N 1
ATOM 944 C CA . LEU A 1 120 ? 8.667 2.896 -12.908 1.00 93.19 120 LEU A CA 1
ATOM 945 C C . LEU A 1 120 ? 7.202 3.196 -12.568 1.00 93.19 120 LEU A C 1
ATOM 947 O O . LEU A 1 120 ? 6.509 2.352 -11.997 1.00 93.19 120 LEU A O 1
ATOM 951 N N . LYS A 1 121 ? 6.716 4.384 -12.944 1.00 92.06 121 LYS A N 1
ATOM 952 C CA . LYS A 1 121 ? 5.318 4.773 -12.749 1.00 92.06 121 LYS A CA 1
ATOM 953 C C . LYS A 1 121 ? 4.366 3.869 -13.536 1.00 92.06 121 LYS A C 1
ATOM 955 O O . LYS A 1 121 ? 3.431 3.338 -12.950 1.00 92.06 121 LYS A O 1
ATOM 960 N N . ALA A 1 122 ? 4.630 3.634 -14.821 1.00 93.31 122 ALA A N 1
ATOM 961 C CA . ALA A 1 122 ? 3.807 2.771 -15.666 1.00 93.31 122 ALA A CA 1
ATOM 962 C C . ALA A 1 122 ? 3.745 1.330 -15.129 1.00 93.31 122 ALA A C 1
ATOM 964 O O . ALA A 1 122 ? 2.669 0.738 -15.055 1.00 93.31 122 ALA A O 1
ATOM 965 N N . LEU A 1 123 ? 4.876 0.786 -14.671 1.00 94.38 123 LEU A N 1
ATOM 966 C CA . LEU A 1 123 ? 4.940 -0.517 -14.004 1.00 94.38 123 LEU A CA 1
ATOM 967 C C . LEU A 1 123 ? 4.183 -0.525 -12.660 1.00 94.38 123 LEU A C 1
ATOM 969 O O . LEU A 1 123 ? 3.593 -1.538 -12.272 1.00 94.38 123 LEU A O 1
ATOM 973 N N . GLY A 1 124 ? 4.139 0.602 -11.953 1.00 93.12 124 GLY A N 1
ATOM 974 C CA . GLY A 1 124 ? 3.333 0.775 -10.743 1.00 93.12 124 GLY A CA 1
ATOM 975 C C . GLY A 1 124 ? 1.817 0.826 -10.974 1.00 93.12 124 GLY A C 1
ATOM 976 O O . GLY A 1 124 ? 1.070 0.537 -10.036 1.00 93.12 124 GLY A O 1
ATOM 977 N N . ASP A 1 125 ? 1.374 1.140 -12.196 1.00 92.31 125 ASP A N 1
ATOM 978 C CA . ASP A 1 125 ? -0.022 1.451 -12.551 1.00 92.31 125 ASP A CA 1
ATOM 979 C C . ASP A 1 125 ? -0.839 0.233 -13.038 1.00 92.31 125 ASP A C 1
ATOM 981 O O . ASP A 1 125 ? -1.990 0.365 -13.469 1.00 92.31 125 ASP A O 1
ATOM 985 N N . PHE A 1 126 ? -0.283 -0.980 -12.983 1.00 89.56 126 PHE A N 1
ATOM 986 C CA . PHE A 1 126 ? -1.047 -2.195 -13.273 1.00 89.56 126 PHE A CA 1
ATOM 987 C C . PHE A 1 126 ? -2.000 -2.541 -12.116 1.00 89.56 126 PHE A C 1
ATOM 989 O O . PHE A 1 126 ? -1.576 -2.860 -11.001 1.00 89.56 126 PHE A O 1
ATOM 996 N N . GLU A 1 127 ? -3.303 -2.544 -12.396 1.00 73.38 127 GLU A N 1
ATOM 997 C CA . GLU A 1 127 ? -4.341 -2.784 -11.383 1.00 73.38 127 GLU A CA 1
ATOM 998 C C . GLU A 1 127 ? -4.614 -4.275 -11.122 1.00 73.38 127 GLU A C 1
ATOM 1000 O O . GLU A 1 127 ? -5.034 -4.647 -10.018 1.00 73.38 127 GLU A O 1
ATOM 1005 N N . ASP A 1 128 ? -4.360 -5.134 -12.116 1.00 69.38 128 ASP A N 1
ATOM 1006 C CA . ASP A 1 128 ? -4.634 -6.566 -12.027 1.00 69.38 128 ASP A CA 1
ATOM 1007 C C . ASP A 1 128 ? -3.513 -7.313 -11.287 1.00 69.38 128 ASP A C 1
ATOM 1009 O O . ASP A 1 128 ? -2.421 -7.559 -11.802 1.00 69.38 128 ASP A O 1
ATOM 1013 N N . GLY A 1 129 ? -3.813 -7.690 -10.044 1.00 70.31 129 GLY A N 1
ATOM 1014 C CA . GLY A 1 129 ? -2.922 -8.443 -9.167 1.00 70.31 129 GLY A CA 1
ATOM 1015 C C . GLY A 1 129 ? -2.744 -9.916 -9.523 1.00 70.31 129 GLY A C 1
ATOM 1016 O O . GLY A 1 129 ? -2.095 -10.618 -8.752 1.00 70.31 129 GLY A O 1
ATOM 1017 N N . THR A 1 130 ? -3.324 -10.415 -10.622 1.00 78.69 130 THR A N 1
ATOM 1018 C CA . THR A 1 130 ? -3.335 -11.849 -10.976 1.00 78.69 130 THR A CA 1
ATOM 1019 C C . THR A 1 130 ? -1.995 -12.408 -11.469 1.00 78.69 130 THR A C 1
ATOM 1021 O O . THR A 1 130 ? -1.732 -13.597 -11.277 1.00 78.69 130 THR A O 1
ATOM 1024 N N . TRP A 1 131 ? -1.097 -11.594 -12.007 1.00 88.50 131 TRP A N 1
ATOM 1025 C CA . TRP A 1 131 ? 0.241 -12.035 -12.439 1.00 88.50 131 TRP A CA 1
ATOM 1026 C C . TRP A 1 131 ? 1.365 -11.457 -11.576 1.00 88.50 131 TRP A C 1
ATOM 1028 O O . TRP A 1 131 ? 2.438 -12.041 -11.481 1.00 88.50 131 TRP A O 1
ATOM 1038 N N . GLN A 1 132 ? 1.093 -10.359 -10.876 1.00 90.56 132 GLN A N 1
ATOM 1039 C CA . GLN A 1 132 ? 2.074 -9.626 -10.084 1.00 90.56 132 GLN A CA 1
ATOM 1040 C C . GLN A 1 132 ? 2.636 -10.503 -8.953 1.00 90.56 132 GLN A C 1
ATOM 1042 O O . GLN A 1 132 ? 1.890 -11.081 -8.155 1.00 90.56 132 GLN A O 1
ATOM 1047 N N . THR A 1 133 ? 3.961 -10.625 -8.891 1.00 88.56 133 THR A N 1
ATOM 1048 C CA . THR A 1 133 ? 4.678 -11.447 -7.903 1.00 88.56 133 THR A CA 1
ATOM 1049 C C . THR A 1 133 ? 5.315 -10.574 -6.821 1.00 88.56 133 THR A C 1
ATOM 1051 O O . THR A 1 133 ? 5.447 -9.362 -6.977 1.00 88.56 133 THR A O 1
ATOM 1054 N N . TYR A 1 134 ? 5.740 -11.173 -5.702 1.00 88.88 134 TYR A N 1
ATOM 1055 C CA . TYR A 1 134 ? 6.516 -10.432 -4.697 1.00 88.88 134 TYR A CA 1
ATOM 1056 C C . TYR A 1 134 ? 7.837 -9.912 -5.287 1.00 88.88 134 TYR A C 1
ATOM 1058 O O . TYR A 1 134 ? 8.220 -8.784 -5.000 1.00 88.88 134 TYR A O 1
ATOM 1066 N N . ARG A 1 135 ? 8.481 -10.709 -6.155 1.00 88.69 135 ARG A N 1
ATOM 1067 C CA . ARG A 1 135 ? 9.725 -10.360 -6.851 1.00 88.69 135 ARG A CA 1
ATOM 1068 C C . ARG A 1 135 ? 9.531 -9.140 -7.744 1.00 88.69 135 ARG A C 1
ATOM 1070 O O . ARG A 1 135 ? 10.345 -8.232 -7.685 1.00 88.69 135 ARG A O 1
ATOM 1077 N N . TYR A 1 136 ? 8.447 -9.097 -8.518 1.00 93.31 136 TYR A N 1
ATOM 1078 C CA . TYR A 1 136 ? 8.101 -7.936 -9.339 1.00 93.31 136 TYR A CA 1
ATOM 1079 C C . TYR A 1 136 ? 8.052 -6.648 -8.506 1.00 93.31 136 TYR A C 1
ATOM 1081 O O . TYR A 1 136 ? 8.706 -5.664 -8.837 1.00 93.31 136 TYR A O 1
ATOM 1089 N N . TRP A 1 137 ? 7.339 -6.673 -7.378 1.00 94.38 137 TRP A N 1
ATOM 1090 C CA . TRP A 1 137 ? 7.237 -5.506 -6.502 1.00 94.38 137 TRP A CA 1
ATOM 1091 C C . TRP A 1 137 ? 8.537 -5.167 -5.764 1.00 94.38 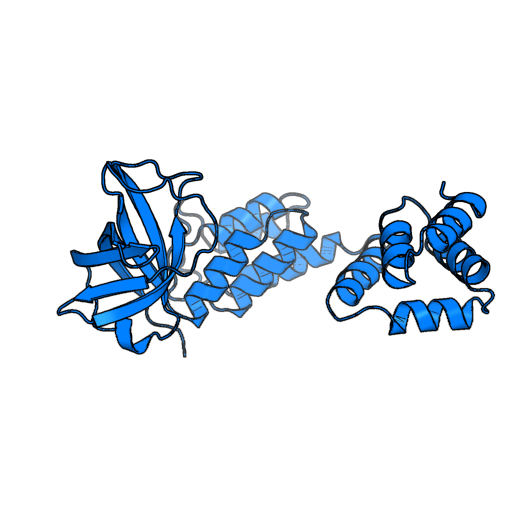137 TRP A C 1
ATOM 1093 O O . TRP A 1 137 ? 8.769 -3.990 -5.497 1.00 94.38 137 TRP A O 1
ATOM 1103 N N . ASP A 1 138 ? 9.378 -6.161 -5.457 1.00 89.50 138 ASP A N 1
ATOM 1104 C CA . ASP A 1 138 ? 10.727 -5.942 -4.919 1.00 89.50 138 ASP A CA 1
ATOM 1105 C C . ASP A 1 138 ? 11.602 -5.184 -5.929 1.00 89.50 138 ASP A C 1
ATOM 1107 O O . ASP A 1 138 ? 12.180 -4.164 -5.568 1.00 89.50 138 ASP A O 1
ATOM 1111 N N . LEU A 1 139 ? 11.594 -5.581 -7.209 1.00 91.94 139 LEU A N 1
ATOM 1112 C CA . LEU A 1 139 ? 12.332 -4.875 -8.267 1.00 91.94 139 LEU A CA 1
ATOM 1113 C C . LEU A 1 139 ? 11.911 -3.399 -8.363 1.00 91.94 139 LEU A C 1
ATOM 1115 O O . LEU A 1 139 ? 12.763 -2.515 -8.410 1.00 91.94 139 LEU A O 1
ATOM 1119 N N . LEU A 1 140 ? 10.604 -3.109 -8.341 1.00 95.38 140 LEU A N 1
ATOM 1120 C CA . LEU A 1 140 ? 10.116 -1.725 -8.401 1.00 95.38 140 LEU A CA 1
ATOM 1121 C C . LEU A 1 140 ? 10.456 -0.926 -7.138 1.00 95.38 140 LEU A C 1
ATOM 1123 O O . LEU A 1 140 ? 10.787 0.254 -7.229 1.00 95.38 140 LEU A O 1
ATOM 1127 N N . ALA A 1 141 ? 10.387 -1.551 -5.960 1.00 90.81 141 ALA A N 1
ATOM 1128 C CA . ALA A 1 141 ? 10.788 -0.907 -4.716 1.00 90.81 141 ALA A CA 1
ATOM 1129 C C . ALA A 1 141 ? 12.287 -0.581 -4.712 1.00 90.81 141 ALA A C 1
ATOM 1131 O O . ALA A 1 141 ? 12.666 0.487 -4.238 1.00 90.81 141 ALA A O 1
ATOM 1132 N N . ASP A 1 142 ? 13.125 -1.463 -5.254 1.00 87.81 142 ASP A N 1
ATOM 1133 C CA . ASP A 1 142 ? 14.566 -1.245 -5.351 1.00 87.81 142 ASP A CA 1
ATOM 1134 C C . ASP A 1 142 ? 14.889 -0.105 -6.320 1.00 87.81 142 ASP A C 1
ATOM 1136 O O . ASP A 1 142 ? 15.648 0.796 -5.952 1.00 87.81 142 ASP A O 1
ATOM 1140 N N . VAL A 1 143 ? 14.250 -0.085 -7.498 1.00 91.19 143 VAL A N 1
ATOM 1141 C CA . VAL A 1 143 ? 14.367 1.013 -8.476 1.00 91.19 143 VAL A CA 1
ATOM 1142 C C . VAL A 1 143 ? 13.883 2.332 -7.885 1.00 91.19 143 VAL A C 1
ATOM 1144 O O . VAL A 1 143 ? 14.552 3.347 -8.044 1.00 91.19 143 VAL A O 1
ATOM 1147 N N . ALA A 1 144 ? 12.772 2.336 -7.148 1.00 90.50 144 ALA A N 1
ATOM 1148 C CA . ALA A 1 144 ? 12.276 3.529 -6.466 1.00 90.50 144 ALA A CA 1
ATOM 1149 C C . ALA A 1 144 ? 13.320 4.132 -5.514 1.00 90.50 144 ALA A C 1
ATOM 1151 O O . ALA A 1 144 ? 13.480 5.349 -5.475 1.00 90.50 144 ALA A O 1
ATOM 1152 N N . VAL A 1 145 ? 14.076 3.297 -4.790 1.00 86.19 145 VAL A N 1
ATOM 1153 C CA . VAL A 1 145 ? 15.164 3.799 -3.940 1.00 86.19 145 VAL A CA 1
ATOM 1154 C C . VAL A 1 145 ? 16.333 4.330 -4.775 1.00 86.19 145 VAL A C 1
ATOM 1156 O O . VAL A 1 145 ? 16.883 5.367 -4.418 1.00 86.19 145 VAL A O 1
ATOM 1159 N N . GLN A 1 146 ? 16.710 3.659 -5.871 1.00 83.19 146 GLN A N 1
ATOM 1160 C CA . GLN A 1 146 ? 17.785 4.134 -6.762 1.00 83.19 146 GLN A CA 1
ATOM 1161 C C . GLN A 1 146 ? 17.433 5.476 -7.425 1.00 83.19 146 GLN A C 1
ATOM 1163 O O . GLN A 1 146 ? 18.289 6.342 -7.556 1.00 83.19 146 GLN A O 1
ATOM 1168 N N . LEU A 1 147 ? 16.158 5.677 -7.768 1.00 83.44 147 LEU A N 1
ATOM 1169 C CA . LEU A 1 147 ? 15.618 6.923 -8.321 1.00 83.44 147 LEU A CA 1
ATOM 1170 C C . LEU A 1 147 ? 15.276 7.982 -7.257 1.00 83.44 147 LEU A C 1
ATOM 1172 O O . LEU A 1 147 ? 14.620 8.972 -7.575 1.00 83.44 147 LEU A O 1
ATOM 1176 N N . GLU A 1 148 ? 15.675 7.776 -5.999 1.00 84.62 148 GLU A N 1
ATOM 1177 C CA . GLU A 1 148 ? 15.431 8.695 -4.878 1.00 84.62 148 GLU A CA 1
ATOM 1178 C C . GLU A 1 148 ? 13.945 9.092 -4.701 1.00 84.62 148 GLU A C 1
ATOM 1180 O O . GLU A 1 148 ? 13.613 10.223 -4.340 1.00 84.62 148 GLU A O 1
ATOM 1185 N N . THR A 1 149 ? 13.022 8.147 -4.915 1.00 85.12 149 THR A N 1
ATOM 1186 C CA . THR A 1 149 ? 11.589 8.311 -4.618 1.00 85.12 149 THR A CA 1
ATOM 1187 C C . THR A 1 149 ? 11.101 7.413 -3.497 1.00 85.12 149 THR A C 1
ATOM 1189 O O . THR A 1 149 ? 11.819 6.544 -3.014 1.00 85.12 149 THR A O 1
ATOM 1192 N N . ASP A 1 150 ? 9.870 7.655 -3.048 1.00 85.50 150 ASP A N 1
ATOM 1193 C CA . ASP A 1 150 ? 9.233 6.915 -1.978 1.00 85.50 150 ASP A CA 1
ATOM 1194 C C . ASP A 1 150 ? 8.899 5.477 -2.424 1.00 85.50 150 ASP A C 1
ATOM 1196 O O . ASP A 1 150 ? 7.965 5.255 -3.203 1.00 85.50 150 ASP A O 1
ATOM 1200 N N . PRO A 1 151 ? 9.601 4.459 -1.893 1.00 89.12 151 PRO A N 1
ATOM 1201 C CA . PRO A 1 151 ? 9.325 3.069 -2.220 1.00 89.12 151 PRO A CA 1
ATOM 1202 C C . PRO A 1 151 ? 8.096 2.527 -1.474 1.00 89.12 151 PRO A C 1
ATOM 1204 O O . PRO A 1 151 ? 7.736 1.361 -1.660 1.00 89.12 151 PRO A O 1
ATOM 1207 N N . ALA A 1 152 ? 7.469 3.308 -0.581 1.00 87.25 152 ALA A N 1
ATOM 1208 C CA . ALA A 1 152 ? 6.385 2.837 0.276 1.00 87.25 152 ALA A CA 1
ATOM 1209 C C . ALA A 1 152 ? 5.219 2.264 -0.532 1.00 87.25 152 ALA A C 1
ATOM 1211 O O . ALA A 1 152 ? 4.676 1.231 -0.143 1.00 87.25 152 ALA A O 1
ATOM 1212 N N . TRP A 1 153 ? 4.873 2.865 -1.674 1.00 86.69 153 TRP A N 1
ATOM 1213 C CA . TRP A 1 153 ? 3.834 2.337 -2.559 1.00 86.69 153 TRP A CA 1
ATOM 1214 C C . TRP A 1 153 ? 4.141 0.909 -3.037 1.00 86.69 153 TRP A C 1
ATOM 1216 O O . TRP A 1 153 ? 3.336 -0.001 -2.824 1.00 86.69 153 TRP A O 1
ATOM 1226 N N . PHE A 1 154 ? 5.330 0.678 -3.597 1.00 91.44 154 PHE A N 1
ATOM 1227 C CA . PHE A 1 154 ? 5.741 -0.635 -4.106 1.00 91.44 154 PHE A CA 1
ATOM 1228 C C . PHE A 1 154 ? 5.857 -1.673 -2.986 1.00 91.44 154 PHE A C 1
ATOM 1230 O O . PHE A 1 154 ? 5.369 -2.797 -3.110 1.00 91.44 154 PHE A O 1
ATOM 1237 N N . ARG A 1 155 ? 6.401 -1.274 -1.829 1.00 88.88 155 ARG A N 1
ATOM 1238 C CA . ARG A 1 155 ? 6.476 -2.130 -0.634 1.00 88.88 155 ARG A CA 1
ATOM 1239 C C . ARG A 1 155 ? 5.092 -2.511 -0.104 1.00 88.88 155 ARG A C 1
ATOM 1241 O O . ARG A 1 155 ? 4.907 -3.640 0.354 1.00 88.88 155 ARG A O 1
ATOM 1248 N N . ARG A 1 156 ? 4.107 -1.608 -0.180 1.00 86.94 156 ARG A N 1
ATOM 1249 C CA . ARG A 1 156 ? 2.707 -1.916 0.155 1.00 86.94 156 ARG A CA 1
ATOM 1250 C C . ARG A 1 156 ? 2.131 -2.947 -0.806 1.00 86.94 156 ARG A C 1
ATOM 1252 O O . ARG A 1 156 ? 1.635 -3.972 -0.346 1.00 86.94 156 ARG A O 1
ATOM 1259 N N . ARG A 1 157 ? 2.267 -2.738 -2.117 1.00 89.00 157 ARG A N 1
ATOM 1260 C CA . ARG A 1 157 ? 1.792 -3.688 -3.138 1.00 89.00 157 ARG A CA 1
ATOM 1261 C C . ARG A 1 157 ? 2.431 -5.072 -2.989 1.00 89.00 157 ARG A C 1
ATOM 1263 O O . ARG A 1 157 ? 1.733 -6.082 -3.049 1.00 89.00 157 ARG A O 1
ATOM 1270 N N . ARG A 1 158 ? 3.723 -5.134 -2.659 1.00 89.69 158 ARG A N 1
ATOM 1271 C CA . ARG A 1 158 ? 4.405 -6.381 -2.280 1.00 89.69 158 ARG A CA 1
ATOM 1272 C C . ARG A 1 158 ? 3.728 -7.081 -1.098 1.00 89.69 158 ARG A C 1
ATOM 1274 O O . ARG A 1 158 ? 3.502 -8.290 -1.133 1.00 89.69 158 ARG A O 1
ATOM 1281 N N . ALA A 1 159 ? 3.423 -6.337 -0.035 1.00 84.81 159 ALA A N 1
ATOM 1282 C CA . ALA A 1 159 ? 2.778 -6.882 1.155 1.00 84.81 159 ALA A CA 1
ATOM 1283 C C . ALA A 1 159 ? 1.348 -7.372 0.867 1.00 84.81 159 ALA A C 1
ATOM 1285 O O . ALA A 1 159 ? 0.942 -8.384 1.433 1.00 84.81 159 ALA A O 1
ATOM 1286 N N . GLU A 1 160 ? 0.616 -6.699 -0.023 1.00 87.56 160 GLU A N 1
ATOM 1287 C CA . GLU A 1 160 ? -0.708 -7.131 -0.491 1.00 87.56 160 GLU A CA 1
ATOM 1288 C C . GLU A 1 160 ? -0.638 -8.465 -1.244 1.00 87.56 160 GLU A C 1
ATOM 1290 O O . GLU A 1 160 ? -1.468 -9.342 -1.023 1.00 87.56 160 GLU A O 1
ATOM 1295 N N . VAL A 1 161 ? 0.381 -8.671 -2.085 1.00 86.44 161 VAL A N 1
ATOM 1296 C CA . VAL A 1 161 ? 0.581 -9.959 -2.769 1.00 86.44 161 VAL A CA 1
ATOM 1297 C C . VAL A 1 161 ? 0.863 -11.086 -1.768 1.00 86.44 161 VAL A C 1
ATOM 1299 O O . VAL A 1 161 ? 0.294 -12.174 -1.879 1.00 86.44 161 VAL A O 1
ATOM 1302 N N . LEU A 1 162 ? 1.719 -10.825 -0.775 1.00 83.25 162 LEU A N 1
ATOM 1303 C CA . LEU A 1 162 ? 2.165 -11.833 0.191 1.00 83.25 162 LEU A CA 1
ATOM 1304 C C . LEU A 1 162 ? 1.097 -12.198 1.230 1.00 83.25 162 LEU A C 1
ATOM 1306 O O . LEU A 1 162 ? 1.027 -13.341 1.671 1.00 83.25 162 LEU A O 1
ATOM 1310 N N . HIS A 1 163 ? 0.296 -11.227 1.660 1.00 81.25 163 HIS A N 1
ATOM 1311 C CA . HIS A 1 163 ? -0.640 -11.389 2.777 1.00 81.25 163 HIS A CA 1
ATOM 1312 C C . HIS A 1 163 ? -2.109 -11.307 2.362 1.00 81.25 163 HIS A C 1
ATOM 1314 O O . HIS A 1 163 ? -2.988 -11.436 3.215 1.00 81.25 163 HIS A O 1
ATOM 1320 N N . GLY A 1 164 ? -2.377 -11.108 1.073 1.00 84.94 164 GLY A N 1
ATOM 1321 C CA . GLY A 1 164 ? -3.699 -10.764 0.585 1.00 84.94 164 GLY A CA 1
ATOM 1322 C C . GLY A 1 164 ? -4.044 -9.299 0.856 1.00 84.94 164 GLY A C 1
ATOM 1323 O O . GLY A 1 164 ? -3.326 -8.564 1.541 1.00 84.94 164 GLY A O 1
ATOM 1324 N N . LEU A 1 165 ? -5.178 -8.882 0.307 1.00 88.44 165 LEU A N 1
ATO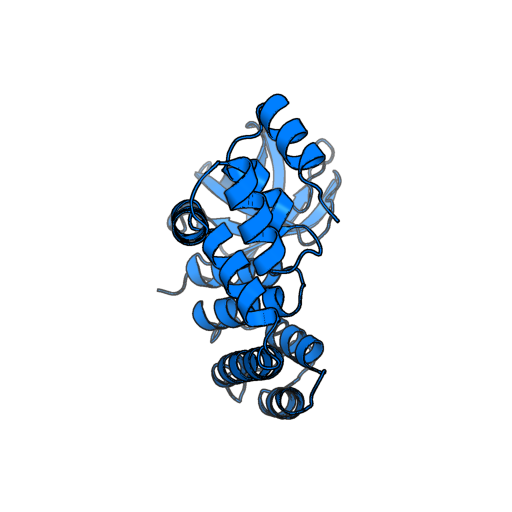M 1325 C CA . LEU A 1 165 ? -5.711 -7.531 0.425 1.00 88.44 165 LEU A CA 1
ATOM 1326 C C . LEU A 1 165 ? -7.201 -7.594 0.734 1.00 88.44 165 LEU A C 1
ATOM 1328 O O . LEU A 1 165 ? -7.947 -8.336 0.099 1.00 88.44 165 LEU A O 1
ATOM 1332 N N . VAL A 1 166 ? -7.645 -6.742 1.650 1.00 92.56 166 VAL A N 1
ATOM 1333 C CA . VAL A 1 166 ? -9.056 -6.415 1.834 1.00 92.56 166 VAL A CA 1
ATOM 1334 C C . VAL A 1 166 ? -9.216 -4.927 1.538 1.00 92.56 166 VAL A C 1
ATOM 1336 O O . VAL A 1 166 ? -8.708 -4.088 2.277 1.00 92.56 166 VAL A O 1
ATOM 1339 N N . LEU A 1 167 ? -9.874 -4.597 0.428 1.00 94.12 167 LEU A N 1
ATOM 1340 C CA . LEU A 1 167 ? -10.213 -3.221 0.068 1.00 94.12 167 LEU A CA 1
ATOM 1341 C C . LEU A 1 167 ? -11.622 -2.923 0.576 1.00 94.12 167 LEU A C 1
ATOM 1343 O O . LEU A 1 167 ? -12.544 -3.702 0.315 1.00 94.12 167 LEU A O 1
ATOM 1347 N N . ALA A 1 168 ? -11.796 -1.805 1.271 1.00 96.56 168 ALA A N 1
ATOM 1348 C CA . ALA A 1 168 ? -13.075 -1.389 1.830 1.00 96.56 168 ALA A CA 1
ATOM 1349 C C . ALA A 1 168 ? -13.282 0.125 1.705 1.00 96.56 168 ALA A C 1
ATOM 1351 O O . ALA A 1 168 ? -12.321 0.874 1.604 1.00 96.56 168 ALA A O 1
ATOM 1352 N N . GLU A 1 169 ? -14.532 0.572 1.760 1.00 97.69 169 GLU A N 1
ATOM 1353 C CA . GLU A 1 169 ? -14.896 1.982 1.918 1.00 97.69 169 GLU A CA 1
ATOM 1354 C C . GLU A 1 169 ? -15.191 2.247 3.391 1.00 97.69 169 GLU A C 1
ATOM 1356 O O . GLU A 1 169 ? -16.213 1.783 3.902 1.00 97.69 169 GLU A O 1
ATOM 1361 N N . LEU A 1 170 ? -14.296 2.953 4.084 1.00 97.56 170 LEU A N 1
ATOM 1362 C CA . LEU A 1 170 ? -14.464 3.345 5.482 1.00 97.56 170 LEU A CA 1
ATOM 1363 C C . LEU A 1 170 ? -15.234 4.657 5.557 1.00 97.56 170 LEU A C 1
ATOM 1365 O O . LEU A 1 170 ? -14.847 5.625 4.919 1.00 97.56 170 LEU A O 1
ATOM 1369 N N . THR A 1 171 ? -16.270 4.709 6.389 1.00 97.94 171 THR A N 1
ATOM 1370 C CA . THR A 1 171 ? -16.899 5.949 6.857 1.00 97.94 171 THR A CA 1
ATOM 1371 C C . THR A 1 171 ? -16.575 6.132 8.334 1.00 97.94 171 THR A C 1
ATOM 1373 O O . THR A 1 171 ? -16.883 5.244 9.132 1.00 97.94 171 THR A O 1
ATOM 1376 N N . LEU A 1 172 ? -15.948 7.254 8.698 1.00 97.19 172 LEU A N 1
ATOM 1377 C CA . LEU A 1 172 ? -15.706 7.592 10.101 1.00 97.19 172 LEU A CA 1
ATOM 1378 C C . LEU A 1 172 ? -16.969 8.145 10.749 1.00 97.19 172 LEU A C 1
ATOM 1380 O O . LEU A 1 172 ? -17.696 8.942 10.153 1.00 97.19 172 LEU A O 1
ATOM 1384 N N . ASP A 1 173 ? -17.187 7.771 12.003 1.00 97.06 173 ASP A N 1
ATOM 1385 C CA . ASP A 1 173 ? -18.263 8.336 12.803 1.00 97.06 173 ASP A CA 1
ATOM 1386 C C . ASP A 1 173 ? -18.000 9.828 13.065 1.00 97.06 173 ASP A C 1
ATOM 1388 O O . ASP A 1 173 ? -16.860 10.292 13.114 1.00 97.06 173 ASP A O 1
ATOM 1392 N N . ALA A 1 174 ? -19.062 10.613 13.260 1.00 95.25 174 ALA A N 1
ATOM 1393 C CA . ALA A 1 174 ? -18.948 12.065 13.450 1.00 95.25 174 ALA A CA 1
ATOM 1394 C C . ALA A 1 174 ? -18.185 12.468 14.728 1.00 95.25 174 ALA A C 1
ATOM 1396 O O . ALA A 1 174 ? -17.738 13.605 14.851 1.00 95.25 174 ALA A O 1
ATOM 1397 N N . THR A 1 175 ? -18.062 11.548 15.686 1.00 94.06 175 THR A N 1
ATOM 1398 C CA . THR A 1 175 ? -17.350 11.739 16.958 1.00 94.06 175 THR A CA 1
ATOM 1399 C C . THR A 1 175 ? -15.970 11.089 16.971 1.00 94.06 175 THR A C 1
ATOM 1401 O O . THR A 1 175 ? -15.321 11.102 18.014 1.00 94.06 175 THR A O 1
ATOM 1404 N N . ALA A 1 176 ? -15.549 10.476 15.862 1.00 93.69 176 ALA A N 1
ATOM 1405 C CA . ALA A 1 176 ? -14.277 9.778 15.788 1.00 93.69 176 ALA A CA 1
ATOM 1406 C C . ALA A 1 176 ? -13.086 10.746 15.813 1.00 93.69 176 ALA A C 1
ATOM 1408 O O . ALA A 1 176 ? -13.228 11.942 15.556 1.00 93.69 176 ALA A O 1
ATOM 1409 N N . GLU A 1 177 ? -11.893 10.227 16.090 1.00 91.25 177 GLU A N 1
ATOM 1410 C CA . GLU A 1 177 ? -10.658 10.969 15.827 1.00 91.25 177 GLU A CA 1
ATOM 1411 C C . GLU A 1 177 ? -10.312 10.934 14.333 1.00 91.25 177 GLU A C 1
ATOM 1413 O O . GLU A 1 177 ? -10.528 9.932 13.649 1.00 91.25 177 GLU A O 1
ATOM 1418 N N . ALA A 1 178 ? -9.724 12.022 13.828 1.00 92.19 178 ALA A N 1
ATOM 1419 C CA . ALA A 1 178 ? -9.219 12.059 12.462 1.00 92.19 178 ALA A CA 1
ATOM 1420 C C . ALA A 1 178 ? -8.114 11.011 12.265 1.00 92.19 178 ALA A C 1
ATOM 1422 O O . ALA A 1 178 ? -7.161 10.927 13.050 1.00 92.19 178 ALA A O 1
ATOM 1423 N N . VAL A 1 179 ? -8.201 10.247 11.178 1.00 90.38 179 VAL A N 1
ATOM 1424 C CA . VAL A 1 179 ? -7.236 9.187 10.875 1.00 90.38 179 VAL A CA 1
ATOM 1425 C C . VAL A 1 179 ? -6.304 9.650 9.763 1.00 90.38 179 VAL A C 1
ATOM 1427 O O . VAL A 1 179 ? -6.745 10.067 8.698 1.00 90.38 179 VAL A O 1
ATOM 1430 N N . ARG A 1 180 ? -4.993 9.598 10.005 1.00 88.25 180 ARG A N 1
ATOM 1431 C CA . ARG A 1 180 ? -3.976 9.986 9.014 1.00 88.25 180 ARG A CA 1
ATOM 1432 C C . ARG A 1 180 ? -3.526 8.796 8.177 1.00 88.25 180 ARG A C 1
ATOM 1434 O O . ARG A 1 180 ? -3.592 7.659 8.643 1.00 88.25 180 ARG A O 1
ATOM 1441 N N . GLU A 1 181 ? -2.977 9.074 6.997 1.00 80.19 181 GLU A N 1
ATOM 1442 C CA . GLU A 1 181 ? -2.266 8.107 6.156 1.00 80.19 181 GLU A CA 1
ATOM 1443 C C . GLU A 1 181 ? -0.991 7.608 6.860 1.00 80.19 181 GLU A C 1
ATOM 1445 O O . GLU A 1 181 ? 0.132 8.050 6.621 1.00 80.19 181 GLU A O 1
ATOM 1450 N N . ARG A 1 182 ? -1.162 6.683 7.798 1.00 72.75 182 ARG A N 1
ATOM 1451 C CA . ARG A 1 182 ? -0.082 5.994 8.497 1.00 72.75 182 ARG A CA 1
ATOM 1452 C C . ARG A 1 182 ? -0.502 4.555 8.729 1.00 72.75 182 ARG A C 1
ATOM 1454 O O . ARG A 1 182 ? -1.662 4.301 9.041 1.00 72.75 182 ARG A O 1
ATOM 1461 N N . GLU A 1 183 ? 0.459 3.633 8.659 1.00 67.75 183 GLU A N 1
ATOM 1462 C CA . GLU A 1 183 ? 0.217 2.253 9.078 1.00 67.75 183 GLU A CA 1
ATOM 1463 C C . GLU A 1 183 ? -0.178 2.241 10.559 1.00 67.75 183 GLU A C 1
ATOM 1465 O O . GLU A 1 183 ? 0.645 2.438 11.457 1.00 67.75 183 GLU A O 1
ATOM 1470 N N . THR A 1 184 ? -1.461 2.018 10.803 1.00 79.25 184 THR A N 1
ATOM 1471 C CA . THR A 1 184 ? -2.014 1.714 12.121 1.00 79.25 184 THR A CA 1
ATOM 1472 C C . THR A 1 184 ? -2.471 0.263 12.117 1.00 79.25 184 THR A C 1
ATOM 1474 O O . THR A 1 184 ? -2.718 -0.306 11.056 1.00 79.25 184 THR A O 1
ATOM 1477 N N . ARG A 1 185 ? -2.555 -0.373 13.289 1.00 88.25 185 ARG A N 1
ATOM 1478 C CA . ARG A 1 185 ? -3.046 -1.758 13.425 1.00 88.25 185 ARG A CA 1
ATOM 1479 C C . ARG A 1 185 ? -4.294 -1.806 14.300 1.00 88.25 185 ARG A C 1
ATOM 1481 O O . ARG A 1 185 ? -4.229 -2.341 15.408 1.00 88.25 185 ARG A O 1
ATOM 1488 N N . PRO A 1 186 ? -5.395 -1.182 13.863 1.00 91.12 186 PRO A N 1
ATOM 1489 C CA . PRO A 1 186 ? -6.603 -1.158 14.659 1.00 91.12 186 PRO A CA 1
ATOM 1490 C C . PRO A 1 186 ? -7.288 -2.517 14.733 1.00 91.12 186 PRO A C 1
ATOM 1492 O O . PRO A 1 186 ? -6.996 -3.452 13.976 1.00 91.12 186 PRO A O 1
ATOM 1495 N N . VAL A 1 187 ? -8.220 -2.589 15.677 1.00 94.50 187 VAL A N 1
ATOM 1496 C CA . VAL A 1 187 ? -9.121 -3.722 15.838 1.00 94.50 187 VAL A CA 1
ATOM 1497 C C . VAL A 1 187 ? -10.335 -3.498 14.945 1.00 94.50 187 VAL A C 1
ATOM 1499 O O . VAL A 1 187 ? -10.830 -2.383 14.810 1.00 94.50 187 VAL A O 1
ATOM 1502 N N . TRP A 1 188 ? -10.819 -4.578 14.351 1.00 95.75 188 TRP A N 1
ATOM 1503 C CA . TRP A 1 188 ? -12.003 -4.604 13.511 1.00 95.75 188 TRP A CA 1
ATOM 1504 C C . TRP A 1 188 ? -12.992 -5.617 14.050 1.00 95.75 188 TRP A C 1
ATOM 1506 O O . TRP A 1 188 ? -12.584 -6.717 14.416 1.00 95.75 188 TRP A O 1
ATOM 1516 N N . VAL A 1 189 ? -14.278 -5.278 14.063 1.00 95.62 189 VAL A N 1
ATOM 1517 C CA . VAL A 1 189 ? -15.349 -6.258 14.278 1.00 95.62 189 VAL A CA 1
ATOM 1518 C C . VAL A 1 189 ? -15.799 -6.765 12.913 1.00 95.62 189 VAL A C 1
ATOM 1520 O O . VAL A 1 189 ? -16.287 -5.978 12.108 1.00 95.62 189 VAL A O 1
ATOM 1523 N N . LEU A 1 190 ? -15.610 -8.057 12.646 1.00 93.69 190 LEU A N 1
ATOM 1524 C CA . LEU A 1 190 ? -15.789 -8.671 11.322 1.00 93.69 190 LEU A CA 1
ATOM 1525 C C . LEU A 1 190 ? -17.210 -9.213 11.075 1.00 93.69 190 LEU A C 1
ATOM 1527 O O . LEU A 1 190 ? -17.514 -9.657 9.974 1.00 93.69 190 LEU A O 1
ATOM 1531 N N . GLY A 1 191 ? -18.063 -9.201 12.103 1.00 84.62 191 GLY A N 1
ATOM 1532 C CA . GLY A 1 191 ? -19.403 -9.800 12.106 1.00 84.62 191 GLY A CA 1
ATOM 1533 C C . GLY A 1 191 ? -19.608 -10.706 13.325 1.00 84.62 191 GLY A C 1
ATOM 1534 O O . GLY A 1 191 ? -18.645 -11.264 13.841 1.00 84.62 191 GLY A O 1
ATOM 1535 N N . GLU A 1 192 ? -20.841 -10.800 13.837 1.00 80.38 192 GLU A N 1
ATOM 1536 C CA . GLU A 1 192 ? -21.229 -11.647 14.992 1.00 80.38 192 GLU A CA 1
ATOM 1537 C C . GLU A 1 192 ? -20.324 -11.533 16.246 1.00 80.38 192 GLU A C 1
ATOM 1539 O O . GLU A 1 192 ? -20.238 -12.444 17.065 1.00 80.38 192 GLU A O 1
ATOM 1544 N N . GLY A 1 193 ? -19.654 -10.388 16.425 1.00 77.31 193 GLY A N 1
ATOM 1545 C CA . GLY A 1 193 ? -18.742 -10.134 17.547 1.00 77.31 193 GLY A CA 1
ATOM 1546 C C . GLY A 1 193 ? -17.313 -10.646 17.350 1.00 77.31 193 GLY A C 1
ATOM 1547 O O . GLY A 1 193 ? -16.478 -10.466 18.239 1.00 77.31 193 GLY A O 1
ATOM 1548 N N . GLU A 1 194 ? -16.993 -11.229 16.196 1.00 89.69 194 GLU A N 1
ATOM 1549 C CA . GLU A 1 194 ? -15.625 -11.600 15.879 1.00 89.69 194 GLU A CA 1
ATOM 1550 C C . GLU A 1 194 ? -14.728 -10.383 15.702 1.00 89.69 194 GLU A C 1
ATOM 1552 O O . GLU A 1 194 ? -15.118 -9.396 15.081 1.00 89.69 194 GLU A O 1
ATOM 1557 N N . ARG A 1 195 ? -13.497 -10.486 16.211 1.00 92.12 195 ARG A N 1
ATOM 1558 C CA . ARG A 1 195 ? -12.498 -9.431 16.123 1.00 92.12 195 ARG A CA 1
ATOM 1559 C C . ARG A 1 195 ? -11.268 -9.865 15.345 1.00 92.12 195 ARG A C 1
ATOM 1561 O O . ARG A 1 195 ? -10.713 -10.933 15.587 1.00 92.12 195 ARG A O 1
ATOM 1568 N N . GLY A 1 196 ? -10.802 -8.977 14.478 1.00 92.19 196 GLY A N 1
ATOM 1569 C CA . GLY A 1 196 ? -9.548 -9.105 13.751 1.00 92.19 196 GLY A CA 1
ATOM 1570 C C . GLY A 1 196 ? -8.661 -7.885 13.956 1.00 92.19 196 GLY A C 1
ATOM 1571 O O . GLY A 1 196 ? -9.137 -6.796 14.256 1.00 92.19 196 GLY A O 1
ATOM 1572 N N . VAL A 1 197 ? -7.357 -8.058 13.764 1.00 92.19 197 VAL A N 1
ATOM 1573 C CA . VAL A 1 197 ? -6.408 -6.943 13.644 1.00 92.19 197 VAL A CA 1
ATOM 1574 C C . VAL A 1 197 ? -5.928 -6.901 12.204 1.00 92.19 197 VAL A C 1
ATOM 1576 O O . VAL A 1 197 ? -5.547 -7.935 11.647 1.00 92.19 197 VAL A O 1
ATOM 1579 N N . ALA A 1 198 ? -5.924 -5.715 11.610 1.00 90.94 198 ALA A N 1
ATOM 1580 C CA . ALA A 1 198 ? -5.350 -5.488 10.293 1.00 90.94 198 ALA A CA 1
ATOM 1581 C C . ALA A 1 198 ? -4.528 -4.209 10.303 1.00 90.94 198 ALA A C 1
ATOM 1583 O O . ALA A 1 198 ? -4.929 -3.220 10.913 1.00 90.94 198 ALA A O 1
ATOM 1584 N N . ALA A 1 199 ? -3.388 -4.231 9.613 1.00 89.50 199 ALA A N 1
ATOM 1585 C CA . ALA A 1 199 ? -2.739 -2.985 9.247 1.00 89.50 199 ALA A CA 1
ATOM 1586 C C . ALA A 1 199 ? -3.654 -2.236 8.269 1.00 89.50 199 ALA A C 1
ATOM 1588 O O . ALA A 1 199 ? -4.143 -2.841 7.316 1.00 89.50 199 ALA A O 1
ATOM 1589 N N . MET A 1 200 ? -3.904 -0.956 8.525 1.00 90.75 200 MET A N 1
ATOM 1590 C CA . MET A 1 200 ? -4.786 -0.112 7.725 1.00 90.75 200 MET A CA 1
ATOM 1591 C C . MET A 1 200 ? -3.989 0.996 7.044 1.00 90.75 200 MET A C 1
ATOM 1593 O O . MET A 1 200 ? -3.178 1.664 7.688 1.00 90.75 200 MET A O 1
ATOM 1597 N N . TRP A 1 201 ? -4.284 1.208 5.764 1.00 88.81 201 TRP A N 1
ATOM 1598 C CA . TRP A 1 201 ? -3.913 2.395 5.002 1.00 88.81 201 TRP A CA 1
ATOM 1599 C C . TRP A 1 201 ? -5.153 3.057 4.427 1.00 88.81 201 TRP A C 1
ATOM 1601 O O . TRP A 1 201 ? -6.031 2.375 3.908 1.00 88.81 201 TRP A O 1
ATOM 1611 N N . ILE A 1 202 ? -5.189 4.382 4.494 1.00 91.38 202 ILE A N 1
ATOM 1612 C CA . ILE A 1 202 ? -6.229 5.206 3.880 1.00 91.38 202 ILE A CA 1
ATOM 1613 C C . ILE A 1 202 ? -5.640 5.816 2.614 1.00 91.38 202 ILE A C 1
ATOM 1615 O O . ILE A 1 202 ? -4.492 6.248 2.628 1.00 91.38 202 ILE A O 1
ATOM 1619 N N . GLU A 1 203 ? -6.407 5.861 1.530 1.00 87.81 203 GLU A N 1
ATOM 1620 C CA . GLU A 1 203 ? -5.953 6.401 0.239 1.00 87.81 203 GLU A CA 1
ATOM 1621 C C . GLU A 1 203 ? -6.003 7.937 0.153 1.00 87.81 203 GLU A C 1
ATOM 1623 O O . GLU A 1 203 ? -5.879 8.515 -0.924 1.00 87.81 203 GLU A O 1
ATOM 1628 N N . GLN A 1 204 ? -6.157 8.611 1.295 1.00 87.38 204 GLN A N 1
ATOM 1629 C CA . GLN A 1 204 ? -6.082 10.064 1.411 1.00 87.38 204 GLN A CA 1
ATOM 1630 C C . GLN A 1 204 ? -5.237 10.474 2.627 1.00 87.38 204 GLN A C 1
ATOM 1632 O O . GLN A 1 204 ? -5.214 9.737 3.617 1.00 87.38 204 GLN A O 1
ATOM 1637 N N . PRO A 1 205 ? -4.597 11.664 2.610 1.00 87.75 205 PRO A N 1
ATOM 1638 C CA . PRO A 1 205 ? -3.652 12.069 3.656 1.00 87.75 205 PRO A CA 1
ATOM 1639 C C . PRO A 1 205 ? -4.247 1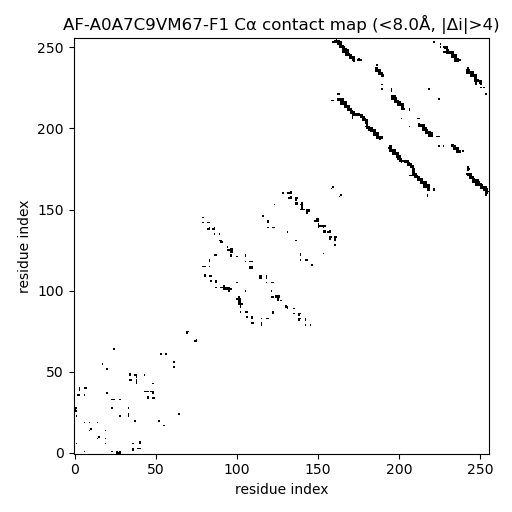2.099 5.069 1.00 87.75 205 PRO A C 1
ATOM 1641 O O . PRO A 1 205 ? -3.584 11.735 6.045 1.00 87.75 205 PRO A O 1
ATOM 1644 N N . VAL A 1 206 ? -5.496 12.559 5.187 1.00 93.00 206 VAL A N 1
ATOM 1645 C CA . VAL A 1 206 ? -6.258 12.627 6.439 1.00 93.00 206 VAL A CA 1
ATOM 1646 C C . VAL A 1 206 ? -7.728 12.349 6.137 1.00 93.00 206 VAL A C 1
ATOM 1648 O O . VAL A 1 206 ? -8.271 12.887 5.175 1.00 93.00 206 VAL A O 1
ATOM 1651 N N . LEU A 1 207 ? -8.367 11.513 6.949 1.00 94.94 207 LEU A N 1
ATOM 1652 C CA . LEU A 1 207 ? -9.802 11.255 6.960 1.00 94.94 207 LEU A CA 1
ATOM 1653 C C . LEU A 1 207 ? -10.410 11.895 8.204 1.00 94.94 207 LEU A C 1
ATOM 1655 O O . LEU A 1 207 ? -10.111 11.480 9.323 1.00 94.94 207 LEU A O 1
ATOM 1659 N N . GLU A 1 208 ? -11.218 12.932 7.992 1.00 96.38 208 GLU A N 1
ATOM 1660 C CA . GLU A 1 208 ? -11.868 13.680 9.067 1.00 96.38 208 GLU A CA 1
ATOM 1661 C C . GLU A 1 208 ? -13.161 12.984 9.535 1.00 96.38 208 GLU A C 1
ATOM 1663 O O . GLU A 1 208 ? -13.738 12.171 8.802 1.00 96.38 208 GLU A O 1
ATOM 1668 N N . PRO A 1 209 ? -13.667 13.308 10.736 1.00 96.88 209 PRO A N 1
ATOM 1669 C CA . PRO A 1 209 ? -14.904 12.725 11.250 1.00 96.88 209 PRO A CA 1
ATOM 1670 C C . PRO A 1 209 ? -16.095 12.961 10.309 1.00 96.88 209 PRO A C 1
ATOM 1672 O O . PRO A 1 209 ? -16.277 14.054 9.768 1.00 96.88 209 PRO A O 1
ATOM 1675 N N . GLY A 1 210 ? -16.919 11.930 10.104 1.00 96.50 210 GLY A N 1
ATOM 1676 C CA . GLY A 1 210 ? -18.064 11.966 9.185 1.00 96.50 210 GLY A CA 1
ATOM 1677 C C . GLY A 1 210 ? -17.719 11.837 7.694 1.00 96.50 210 GLY A C 1
ATOM 1678 O O . GLY A 1 210 ? -18.631 11.803 6.866 1.00 96.50 210 GLY A O 1
ATOM 1679 N N . GLN A 1 211 ? -16.437 11.773 7.326 1.00 96.94 211 GLN A N 1
ATOM 1680 C CA . GLN A 1 211 ? -16.014 11.547 5.944 1.00 96.94 211 GLN A CA 1
ATOM 1681 C C . GLN A 1 211 ? -15.904 10.056 5.615 1.00 96.94 211 GLN A C 1
ATOM 1683 O O . GLN A 1 211 ? -15.914 9.195 6.498 1.00 96.94 211 GLN A O 1
ATOM 1688 N N . HIS A 1 212 ? -15.767 9.763 4.321 1.00 96.19 212 HIS A N 1
ATOM 1689 C CA . HIS A 1 212 ? -15.494 8.424 3.817 1.00 96.19 212 HIS A CA 1
ATOM 1690 C C . HIS A 1 212 ? -14.253 8.402 2.924 1.00 96.19 212 HIS A C 1
ATOM 1692 O O . HIS A 1 212 ? -13.944 9.402 2.278 1.00 96.19 212 HIS A O 1
ATOM 1698 N N . ALA A 1 213 ? -13.563 7.263 2.894 1.00 95.81 213 ALA A N 1
ATOM 1699 C CA . ALA A 1 213 ? -12.451 7.004 1.989 1.00 95.81 213 ALA A CA 1
ATOM 1700 C C . ALA A 1 213 ? -12.236 5.507 1.762 1.00 95.81 213 ALA A C 1
ATOM 1702 O O . ALA A 1 213 ? -12.520 4.679 2.636 1.00 95.81 213 ALA A O 1
ATOM 1703 N N . SER A 1 214 ? -11.619 5.185 0.627 1.00 95.06 214 SER A N 1
ATOM 1704 C CA . SER A 1 214 ? -11.093 3.853 0.370 1.00 95.06 214 SER A CA 1
ATOM 1705 C C . SER A 1 214 ? -9.952 3.544 1.344 1.00 95.06 214 SER A C 1
ATOM 1707 O O . SER A 1 214 ? -9.040 4.351 1.565 1.00 95.06 214 SER A O 1
ATOM 1709 N N . VAL A 1 215 ? -10.010 2.355 1.938 1.00 94.12 215 VAL A N 1
ATOM 1710 C CA . VAL A 1 215 ? -9.001 1.826 2.851 1.00 94.12 215 VAL A CA 1
ATOM 1711 C C . VAL A 1 215 ? -8.532 0.451 2.407 1.00 94.12 215 VAL A C 1
ATOM 1713 O O . VAL A 1 215 ? -9.316 -0.430 2.048 1.00 94.12 215 VAL A O 1
ATOM 1716 N N . ARG A 1 216 ? -7.220 0.255 2.481 1.00 92.56 216 ARG A N 1
ATOM 1717 C CA . ARG A 1 216 ? -6.541 -1.011 2.225 1.00 92.56 216 ARG A CA 1
ATOM 1718 C C . ARG A 1 216 ? -6.186 -1.646 3.558 1.00 92.56 216 ARG A C 1
ATOM 1720 O O . ARG A 1 216 ? -5.429 -1.080 4.350 1.00 92.56 216 ARG A O 1
ATOM 1727 N N . LEU A 1 217 ? -6.741 -2.823 3.806 1.00 92.81 217 LEU A N 1
ATOM 1728 C CA . LEU A 1 217 ? -6.528 -3.591 5.021 1.00 92.81 217 LEU A CA 1
ATOM 1729 C C . LEU A 1 217 ? -5.658 -4.805 4.712 1.00 92.81 217 LEU A C 1
ATOM 1731 O O . LEU A 1 217 ? -5.926 -5.578 3.788 1.00 92.81 217 LEU A O 1
ATOM 1735 N N . ARG A 1 218 ? -4.624 -4.982 5.532 1.00 89.69 218 ARG A N 1
ATOM 1736 C CA . ARG A 1 218 ? -3.756 -6.155 5.542 1.00 89.69 218 ARG A CA 1
ATOM 1737 C C . ARG A 1 218 ? -3.985 -6.933 6.839 1.00 89.69 218 ARG A C 1
ATOM 1739 O O . ARG A 1 218 ? -3.441 -6.539 7.880 1.00 89.69 218 ARG A O 1
ATOM 1746 N N . PRO A 1 219 ? -4.782 -8.013 6.798 1.00 88.56 219 PRO A N 1
ATOM 1747 C CA . PRO A 1 219 ? -5.034 -8.873 7.947 1.00 88.56 219 PRO A CA 1
ATOM 1748 C C . PRO A 1 219 ? -3.748 -9.370 8.606 1.00 88.56 219 PRO A C 1
ATOM 1750 O O . PRO A 1 219 ? -2.828 -9.825 7.930 1.00 88.56 219 PRO A O 1
ATOM 1753 N N . PHE A 1 220 ? -3.687 -9.330 9.938 1.00 84.62 220 PHE A N 1
ATOM 1754 C CA . PHE A 1 220 ? -2.595 -9.965 10.679 1.00 84.62 220 PHE A CA 1
ATOM 1755 C C . PHE A 1 220 ? -2.732 -11.496 10.691 1.00 84.62 220 PHE A C 1
ATOM 1757 O O . PHE A 1 220 ? -1.740 -12.210 10.583 1.00 84.62 220 PHE A O 1
ATOM 1764 N N . LEU A 1 221 ? -3.971 -11.992 10.775 1.00 83.44 221 LEU A N 1
ATOM 1765 C CA . LEU A 1 221 ? -4.332 -13.405 10.645 1.00 83.44 221 LEU A CA 1
ATOM 1766 C C . LEU A 1 221 ? -5.337 -13.551 9.490 1.00 83.44 221 LEU A C 1
ATOM 1768 O O . LEU A 1 221 ? -6.525 -13.306 9.708 1.00 83.44 221 LEU A O 1
ATOM 1772 N N . PRO A 1 222 ? -4.890 -13.921 8.272 1.00 80.25 222 PRO A N 1
ATOM 1773 C CA . PRO A 1 222 ? -5.749 -13.950 7.085 1.00 80.25 222 PRO A CA 1
ATOM 1774 C C . PRO A 1 222 ? -6.998 -14.829 7.219 1.00 80.25 222 PRO A C 1
ATOM 1776 O O . PRO A 1 222 ? -8.064 -14.423 6.768 1.00 80.25 222 PRO A O 1
ATOM 1779 N N . SER A 1 223 ? -6.911 -15.972 7.906 1.00 80.31 223 SER A N 1
ATOM 1780 C CA . SER A 1 223 ? -8.020 -16.932 8.039 1.00 80.31 223 SER A CA 1
ATOM 1781 C C . SER A 1 223 ? -9.290 -16.353 8.677 1.00 80.31 223 SER A C 1
ATOM 1783 O O . SER A 1 223 ? -10.392 -16.774 8.338 1.00 80.31 223 SER A O 1
ATOM 1785 N N . GLY A 1 224 ? -9.169 -15.357 9.563 1.00 80.56 224 GLY A N 1
ATOM 1786 C CA . GLY A 1 224 ? -10.330 -14.669 10.149 1.00 80.56 224 GLY A CA 1
ATOM 1787 C C . GLY A 1 224 ? -11.095 -13.798 9.144 1.00 80.56 224 GLY A C 1
ATOM 1788 O O . GLY A 1 224 ? -12.276 -13.527 9.330 1.00 80.56 224 GLY A O 1
ATOM 1789 N N . TRP A 1 225 ? -10.434 -13.401 8.055 1.00 89.50 225 TRP A N 1
ATOM 1790 C CA . TRP A 1 225 ? -10.938 -12.462 7.052 1.00 89.50 225 TRP A CA 1
ATOM 1791 C C . TRP A 1 225 ? -11.398 -13.155 5.762 1.00 89.50 225 TRP A C 1
ATOM 1793 O O . TRP A 1 225 ? -12.073 -12.531 4.950 1.00 89.50 225 TRP A O 1
ATOM 1803 N N . GLU A 1 226 ? -11.077 -14.441 5.571 1.00 85.44 226 GLU A N 1
ATOM 1804 C CA . GLU A 1 226 ? -11.380 -15.210 4.348 1.00 85.44 226 GLU A CA 1
ATOM 1805 C C . GLU A 1 226 ? -12.875 -15.321 4.028 1.00 85.44 226 GLU A C 1
ATOM 1807 O O . GLU A 1 226 ? -13.252 -15.493 2.874 1.00 85.44 226 GLU A O 1
ATOM 1812 N N . ARG A 1 227 ? -13.736 -15.219 5.041 1.00 87.69 227 ARG A N 1
ATOM 1813 C CA . ARG A 1 227 ? -15.194 -15.301 4.876 1.00 87.69 227 ARG A CA 1
ATOM 1814 C C . ARG A 1 227 ? -15.861 -13.979 4.498 1.00 87.69 227 ARG A C 1
ATOM 1816 O O . ARG A 1 227 ? -17.069 -13.975 4.284 1.00 87.69 227 ARG A O 1
ATOM 1823 N N . LEU A 1 228 ? -15.102 -12.882 4.479 1.00 92.31 228 LEU A N 1
ATOM 1824 C CA . LEU A 1 228 ? -15.620 -11.573 4.106 1.00 92.31 228 LEU A CA 1
ATOM 1825 C C . LEU A 1 228 ? -15.830 -11.508 2.594 1.00 92.31 228 LEU A C 1
ATOM 1827 O O . LEU A 1 228 ? -14.926 -11.798 1.805 1.00 92.31 228 LEU A O 1
ATOM 1831 N N . ASN A 1 229 ? -17.016 -11.066 2.204 1.00 92.94 229 ASN A N 1
ATOM 1832 C CA . ASN A 1 229 ? -17.436 -10.873 0.828 1.00 92.94 229 ASN A CA 1
ATOM 1833 C C . ASN A 1 229 ? -17.620 -9.387 0.528 1.00 92.94 229 ASN A C 1
ATOM 1835 O O . ASN A 1 229 ? -17.838 -8.562 1.416 1.00 92.94 229 ASN A O 1
ATOM 1839 N N . ALA A 1 230 ? -17.570 -9.042 -0.758 1.00 95.12 230 ALA A N 1
ATOM 1840 C CA . ALA A 1 230 ? -17.944 -7.708 -1.204 1.00 95.12 230 ALA A CA 1
ATOM 1841 C C . ALA A 1 230 ? -19.371 -7.372 -0.736 1.00 95.12 230 ALA A C 1
ATOM 1843 O O . ALA A 1 230 ? -20.310 -8.130 -0.971 1.00 95.12 230 ALA A O 1
ATOM 1844 N N . GLY A 1 231 ? -19.526 -6.220 -0.088 1.00 96.38 231 GLY A N 1
ATOM 1845 C CA . GLY A 1 231 ? -20.778 -5.763 0.506 1.00 96.38 231 GLY A CA 1
ATOM 1846 C C . GLY A 1 231 ? -20.874 -5.934 2.021 1.00 96.38 231 GLY A C 1
ATOM 1847 O O . GLY A 1 231 ? -21.673 -5.215 2.621 1.00 96.38 231 GLY A O 1
ATOM 1848 N N . ASP A 1 232 ? -20.056 -6.797 2.631 1.00 96.19 232 ASP A N 1
ATOM 1849 C CA . ASP A 1 232 ? -20.060 -7.002 4.082 1.00 96.19 232 ASP A CA 1
ATOM 1850 C C . ASP A 1 232 ? -19.667 -5.718 4.824 1.00 96.19 232 ASP A C 1
ATOM 1852 O O . ASP A 1 232 ? -18.877 -4.907 4.330 1.00 96.19 232 ASP A O 1
ATOM 1856 N N . LEU A 1 233 ? -20.227 -5.528 6.020 1.00 96.56 233 LEU A N 1
ATOM 1857 C CA . LEU A 1 233 ? -19.917 -4.396 6.891 1.00 96.56 233 LEU A CA 1
ATOM 1858 C C . LEU A 1 233 ? -19.049 -4.863 8.056 1.00 96.56 233 LEU A C 1
ATOM 1860 O O . LEU A 1 233 ? -19.417 -5.791 8.775 1.00 96.56 233 LEU A O 1
ATOM 1864 N N . ILE A 1 234 ? -17.933 -4.173 8.266 1.00 96.88 234 ILE A N 1
ATOM 1865 C CA . ILE A 1 234 ? -17.042 -4.368 9.409 1.00 96.88 234 ILE A CA 1
ATOM 1866 C C . ILE A 1 234 ? -16.917 -3.061 10.194 1.00 96.88 234 ILE A C 1
ATOM 1868 O O . ILE A 1 234 ? -17.002 -1.971 9.629 1.00 96.88 234 ILE A O 1
ATOM 1872 N N . THR A 1 235 ? -16.718 -3.145 11.505 1.00 96.94 235 THR A N 1
ATOM 1873 C CA . THR A 1 235 ? -16.616 -1.955 12.366 1.00 96.94 235 THR A CA 1
ATOM 1874 C C . THR A 1 235 ? -15.163 -1.658 12.692 1.00 96.94 235 THR A C 1
ATOM 1876 O O . THR A 1 235 ? -14.458 -2.533 13.190 1.00 96.94 235 THR A O 1
ATOM 1879 N N . TYR A 1 236 ? -14.734 -0.423 12.449 1.00 95.94 236 TYR A N 1
ATOM 1880 C CA . TYR A 1 236 ? -13.437 0.100 12.863 1.00 95.94 236 TYR A CA 1
ATOM 1881 C C . TYR A 1 236 ? -13.480 0.432 14.360 1.00 95.94 236 TYR A C 1
ATOM 1883 O O . TYR A 1 236 ? -14.340 1.199 14.801 1.00 95.94 236 TYR A O 1
ATOM 1891 N N . GLN A 1 237 ? -12.568 -0.149 15.144 1.00 93.88 237 GLN A N 1
ATOM 1892 C CA . GLN A 1 237 ? -12.436 0.133 16.571 1.00 93.88 237 GLN A CA 1
ATOM 1893 C C . GLN A 1 237 ? -11.055 0.681 16.933 1.00 93.88 237 GLN A C 1
ATOM 1895 O O . GLN A 1 237 ? -10.015 0.111 16.583 1.00 93.88 237 GLN A O 1
ATOM 1900 N N . GLN A 1 238 ? -11.056 1.738 17.743 1.00 88.75 238 GLN A N 1
ATOM 1901 C CA . GLN A 1 238 ? -9.861 2.315 18.351 1.00 88.75 238 GLN A CA 1
ATOM 1902 C C . GLN A 1 238 ? -10.101 2.478 19.851 1.00 88.75 238 GLN A C 1
ATOM 1904 O O . GLN A 1 238 ? -11.175 2.893 20.272 1.00 88.75 238 GLN A O 1
ATOM 1909 N N . TYR A 1 239 ? -9.124 2.074 20.666 1.00 86.31 239 TYR A N 1
ATOM 1910 C CA . TYR A 1 239 ? -9.223 2.092 22.135 1.00 86.31 239 TYR A CA 1
ATOM 1911 C C . TYR A 1 239 ? -10.458 1.369 22.713 1.00 86.31 239 TYR A C 1
ATOM 1913 O O . TYR A 1 239 ? -10.885 1.647 23.827 1.00 86.31 239 TYR A O 1
ATOM 1921 N N . GLY A 1 240 ? -11.005 0.396 21.975 1.00 85.69 240 GLY A N 1
ATOM 1922 C CA . GLY A 1 240 ? -12.192 -0.368 22.375 1.00 85.69 240 GLY A CA 1
ATOM 1923 C C . GLY A 1 240 ? -13.527 0.297 22.031 1.00 85.69 240 GLY A C 1
ATOM 1924 O O . GLY A 1 240 ? -14.571 -0.299 22.290 1.00 85.69 240 GLY A O 1
ATOM 1925 N N . GLU A 1 241 ? -13.505 1.477 21.415 1.00 90.38 241 GLU A N 1
ATOM 1926 C CA . GLU A 1 241 ? -14.692 2.207 20.975 1.00 90.38 241 GLU A CA 1
ATOM 1927 C C . GLU A 1 241 ? -14.883 2.089 19.463 1.00 90.38 241 GLU A C 1
ATOM 1929 O O . GLU A 1 241 ? -13.914 1.964 18.711 1.00 90.38 241 GLU A O 1
ATOM 1934 N N . ASN A 1 242 ? -16.137 2.141 19.016 1.00 94.50 242 ASN A N 1
ATOM 1935 C CA . ASN A 1 242 ? -16.462 2.218 17.595 1.00 94.50 242 ASN A CA 1
ATOM 1936 C C . ASN A 1 242 ? -16.107 3.612 17.074 1.00 94.50 242 ASN A C 1
ATOM 1938 O O . ASN A 1 242 ? -16.468 4.611 17.688 1.00 94.50 242 ASN A O 1
ATOM 1942 N N . GLN A 1 243 ? -15.390 3.652 15.958 1.00 95.62 243 GLN A N 1
ATOM 1943 C CA . GLN A 1 243 ? -14.915 4.890 15.336 1.00 95.62 243 GLN A CA 1
ATOM 1944 C C . GLN A 1 243 ? -15.399 5.032 13.889 1.00 95.62 243 GLN A C 1
ATOM 1946 O O . GLN A 1 243 ? -15.192 6.061 13.251 1.00 95.62 243 GLN A O 1
ATOM 1951 N N . GLY A 1 244 ? -16.000 3.987 13.331 1.00 96.50 244 GLY A N 1
ATOM 1952 C CA . GLY A 1 244 ? -16.515 4.011 11.976 1.00 96.50 244 GLY A CA 1
ATOM 1953 C C . GLY A 1 244 ? -16.943 2.639 11.488 1.00 96.50 244 GLY A C 1
ATOM 1954 O O . GLY A 1 244 ? -16.728 1.610 12.136 1.00 96.50 244 GLY A O 1
ATOM 1955 N N . THR A 1 245 ? -17.529 2.626 10.299 1.00 97.62 245 THR A N 1
ATOM 1956 C CA . THR A 1 245 ? -17.970 1.410 9.613 1.00 97.62 245 THR A CA 1
ATOM 1957 C C . THR A 1 245 ? -17.333 1.357 8.238 1.00 97.62 245 THR A C 1
ATOM 1959 O O . THR A 1 245 ? -17.355 2.348 7.512 1.00 97.62 245 THR A O 1
ATOM 1962 N N . ALA A 1 246 ? -16.781 0.205 7.868 1.00 97.69 246 ALA A N 1
ATOM 1963 C CA . ALA A 1 246 ? -16.243 -0.026 6.540 1.00 97.69 246 ALA A CA 1
ATOM 1964 C C . ALA A 1 246 ? -17.060 -1.070 5.783 1.00 97.69 246 ALA A C 1
ATOM 1966 O O . ALA A 1 246 ? -17.402 -2.121 6.326 1.00 97.69 246 ALA A O 1
ATOM 1967 N N . LYS A 1 247 ? -17.350 -0.783 4.515 1.00 98.12 247 LYS A N 1
ATOM 1968 C CA . LYS A 1 247 ? -17.996 -1.715 3.592 1.00 98.12 247 LYS A CA 1
ATOM 1969 C C . LYS A 1 247 ? -16.947 -2.378 2.714 1.00 98.12 247 LYS A C 1
ATOM 1971 O O . LYS A 1 247 ? -16.225 -1.683 2.005 1.00 98.12 247 LYS A O 1
ATOM 1976 N N . ILE A 1 248 ? -16.885 -3.704 2.713 1.00 97.31 248 ILE A N 1
ATOM 1977 C CA . ILE A 1 248 ? -15.938 -4.450 1.883 1.00 97.31 248 ILE A CA 1
ATOM 1978 C C . ILE A 1 248 ? -16.253 -4.220 0.401 1.00 97.31 248 ILE A C 1
ATOM 1980 O O . ILE A 1 248 ? -17.378 -4.434 -0.050 1.00 97.31 248 ILE A O 1
ATOM 1984 N N . VAL A 1 249 ? -15.249 -3.797 -0.364 1.00 96.19 249 VAL A N 1
ATOM 1985 C CA . VAL A 1 249 ? -15.321 -3.620 -1.822 1.00 96.19 249 VAL A CA 1
ATOM 1986 C C . VAL A 1 249 ? -14.855 -4.888 -2.521 1.00 96.19 249 VAL A C 1
ATOM 1988 O O . VAL A 1 249 ? -15.544 -5.399 -3.400 1.00 96.19 249 VAL A O 1
ATOM 1991 N N . LYS A 1 250 ? -13.689 -5.410 -2.128 1.00 92.31 250 LYS A N 1
ATOM 1992 C CA . LYS A 1 250 ? -13.150 -6.674 -2.641 1.00 92.31 250 LYS A CA 1
ATOM 1993 C C . LYS A 1 250 ? -12.153 -7.290 -1.670 1.00 92.31 250 LYS A C 1
ATOM 1995 O O . LYS A 1 250 ? -11.497 -6.586 -0.903 1.00 92.31 250 LYS A O 1
ATOM 2000 N N . THR A 1 251 ? -11.992 -8.601 -1.776 1.00 90.75 251 THR A N 1
ATOM 2001 C CA . THR A 1 251 ? -10.966 -9.371 -1.074 1.00 90.75 251 THR A CA 1
ATOM 2002 C C . THR A 1 251 ? -10.090 -10.097 -2.095 1.00 90.75 251 THR A C 1
ATOM 2004 O O . THR A 1 251 ? -10.557 -10.537 -3.144 1.00 90.75 251 THR A O 1
ATOM 2007 N N . VAL A 1 252 ? -8.791 -10.166 -1.819 1.00 86.44 252 VAL A N 1
ATOM 2008 C CA . VAL A 1 252 ? -7.795 -10.885 -2.617 1.00 86.44 252 VAL A CA 1
ATOM 2009 C C . VAL A 1 252 ? -7.041 -11.793 -1.662 1.00 86.44 252 VAL A C 1
ATOM 2011 O O . VAL A 1 252 ? -6.447 -11.318 -0.693 1.00 86.44 252 VAL A O 1
ATOM 2014 N N . SER A 1 253 ? -7.074 -13.098 -1.914 1.00 82.44 253 SER A N 1
ATOM 2015 C CA . SER A 1 253 ? -6.365 -14.065 -1.079 1.00 82.44 253 SER A CA 1
ATOM 2016 C C . SER A 1 253 ? -4.844 -13.905 -1.206 1.00 82.44 253 SER A C 1
ATOM 2018 O O . SER A 1 253 ? -4.358 -13.550 -2.284 1.00 82.44 253 SER A O 1
ATOM 2020 N N . PRO A 1 254 ? -4.080 -14.203 -0.137 1.00 79.06 254 PRO A N 1
ATOM 2021 C CA . PRO A 1 254 ? -2.627 -14.279 -0.225 1.00 79.06 254 PRO A CA 1
ATOM 2022 C C . PRO A 1 254 ? -2.193 -15.245 -1.329 1.00 79.06 254 PRO A C 1
ATOM 2024 O O . PRO A 1 254 ? -2.783 -16.322 -1.480 1.00 79.06 254 PRO A O 1
ATOM 2027 N N . ARG A 1 255 ? -1.135 -14.900 -2.066 1.00 71.81 255 ARG A N 1
ATOM 2028 C CA . ARG A 1 255 ? -0.491 -15.860 -2.968 1.00 71.81 255 ARG A CA 1
ATOM 2029 C C . ARG A 1 255 ? 0.356 -16.826 -2.144 1.00 71.81 255 ARG A C 1
ATOM 2031 O O . ARG A 1 255 ? 1.174 -16.384 -1.340 1.00 71.81 255 ARG A O 1
ATOM 2038 N N . ARG A 1 256 ? 0.111 -18.125 -2.321 1.00 58.53 256 ARG A N 1
ATOM 2039 C CA . ARG A 1 256 ? 0.917 -19.201 -1.727 1.00 58.53 256 ARG A CA 1
ATOM 2040 C C . ARG A 1 256 ? 2.152 -19.484 -2.565 1.00 58.53 256 ARG A C 1
ATOM 2042 O O . ARG A 1 256 ? 2.035 -19.379 -3.805 1.00 58.53 256 ARG A O 1
#